Protein AF-A0A497P0R2-F1 (afdb_monomer_lite)

Sequence (355 aa):
MRCIVSYLKTLIRITNDQNCSTDMVPTSRKKNNRRSSGRRKKSDKTEKAKSKSKTQPKVGPLIDDIEEIIDISSEEDTPVPVPTTKKIIKKKAIPPRATSARSKSAAPQRKGNGKEKGEGKEKSEDVEKESKVRSPRRKVTIETHLEKYDNLLELLNDNIEHLRKNKEPGSRVFTTIRKAVRELHKEVPKIANSRRKSIGNNQNKVSGFVLQCQLTPELTDFLQIDRDTTLCRKDVTNAICVYAHLKENETRPHMLRWDYLNPGGKRNLQNPNERMAIVPDSKLAKLLRYNKYKKDVKAGIVTKNVADKKTRVTTTVTVTEPTLYYWVIQKLLSVHYVATLKSKVEPISAEEEQE

Structure (mmCIF, N/CA/C/O backbone):
data_AF-A0A497P0R2-F1
#
_entry.id   AF-A0A497P0R2-F1
#
loop_
_atom_site.group_PDB
_atom_site.id
_atom_site.type_symbol
_atom_site.label_atom_id
_atom_site.label_alt_id
_atom_site.label_comp_id
_atom_site.label_asym_id
_atom_site.label_entity_id
_atom_site.label_seq_id
_atom_site.pdbx_PDB_ins_code
_atom_site.Cartn_x
_atom_site.Cartn_y
_atom_site.Cartn_z
_atom_site.occupancy
_atom_site.B_iso_or_equiv
_atom_site.auth_seq_id
_atom_site.auth_comp_id
_atom_site.auth_asym_id
_atom_site.auth_atom_id
_atom_site.pdbx_PDB_model_num
ATOM 1 N N . MET A 1 1 ? 30.508 18.149 -59.098 1.00 47.97 1 MET A N 1
ATOM 2 C CA . MET A 1 1 ? 29.870 17.663 -57.846 1.00 47.97 1 MET A CA 1
ATOM 3 C C . MET A 1 1 ? 28.460 18.205 -57.558 1.00 47.97 1 MET A C 1
ATOM 5 O O . MET A 1 1 ? 27.736 17.536 -56.834 1.00 47.97 1 MET A O 1
ATOM 9 N N . ARG A 1 2 ? 28.004 19.346 -58.113 1.00 40.84 2 ARG A N 1
ATOM 10 C CA . ARG A 1 2 ? 26.636 19.862 -57.851 1.00 40.84 2 ARG A CA 1
ATOM 11 C C . ARG A 1 2 ? 25.498 19.098 -58.562 1.00 40.84 2 ARG A C 1
ATOM 13 O O . ARG A 1 2 ? 24.377 19.120 -58.071 1.00 40.84 2 ARG A O 1
ATOM 20 N N . CYS A 1 3 ? 25.781 18.343 -59.627 1.00 41.12 3 CYS A N 1
ATOM 21 C CA . CYS A 1 3 ? 24.756 17.563 -60.342 1.00 41.12 3 CYS A CA 1
ATOM 22 C C . CYS A 1 3 ? 24.372 16.234 -59.660 1.00 41.12 3 CYS A C 1
ATOM 24 O O . CYS A 1 3 ? 23.233 15.797 -59.782 1.00 41.12 3 CYS A O 1
ATOM 26 N N . ILE A 1 4 ? 25.263 15.629 -58.863 1.00 51.88 4 ILE A N 1
ATOM 27 C CA . ILE A 1 4 ? 24.990 14.342 -58.186 1.00 51.88 4 ILE A CA 1
ATOM 28 C C . ILE A 1 4 ? 24.056 14.533 -56.974 1.00 51.88 4 ILE A C 1
ATOM 30 O O . ILE A 1 4 ? 23.216 13.684 -56.686 1.00 51.88 4 ILE A O 1
ATOM 34 N N . VAL A 1 5 ? 24.123 15.691 -56.306 1.00 56.44 5 VAL A N 1
ATOM 35 C CA . VAL A 1 5 ? 23.250 16.017 -55.160 1.00 56.44 5 VAL A CA 1
ATOM 36 C C . VAL A 1 5 ? 21.806 16.307 -55.601 1.00 56.44 5 VAL A C 1
ATOM 38 O O . VAL A 1 5 ? 20.874 16.066 -54.834 1.00 56.44 5 VAL A O 1
ATOM 41 N N . SER A 1 6 ? 21.602 16.768 -56.841 1.00 52.34 6 SER A N 1
ATOM 42 C CA . SER A 1 6 ? 20.260 16.984 -57.401 1.00 52.34 6 SER A CA 1
ATOM 43 C C . SER A 1 6 ? 19.568 15.655 -57.725 1.00 52.34 6 SER A C 1
ATOM 45 O O . SER A 1 6 ? 18.426 15.440 -57.326 1.00 52.34 6 SER A O 1
ATOM 47 N N . TYR A 1 7 ? 20.294 14.702 -58.322 1.00 49.8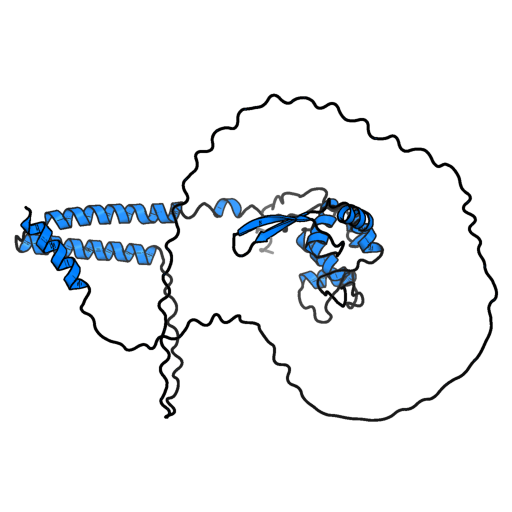8 7 TYR A N 1
ATOM 48 C CA . TYR A 1 7 ? 19.743 13.390 -58.685 1.00 49.88 7 TYR A CA 1
ATOM 49 C C . TYR A 1 7 ? 19.341 12.543 -57.460 1.00 49.88 7 TYR A C 1
ATOM 51 O O . TYR A 1 7 ? 18.298 11.890 -57.468 1.00 49.88 7 TYR A O 1
ATOM 59 N N . LEU A 1 8 ? 20.100 12.625 -56.359 1.00 51.06 8 LEU A N 1
ATOM 60 C CA . LEU A 1 8 ? 19.774 11.921 -55.109 1.00 51.06 8 LEU A CA 1
ATOM 61 C C . LEU A 1 8 ? 18.576 12.529 -54.355 1.00 51.06 8 LEU A C 1
ATOM 63 O O . LEU A 1 8 ? 17.845 11.799 -53.688 1.00 51.06 8 LEU A O 1
ATOM 67 N N . LYS A 1 9 ? 18.315 13.839 -54.485 1.00 50.25 9 LYS A N 1
ATOM 68 C CA . LYS A 1 9 ? 17.102 14.466 -53.920 1.00 50.25 9 LYS A CA 1
ATOM 69 C C . LYS A 1 9 ? 15.835 14.125 -54.709 1.00 50.25 9 LYS A C 1
ATOM 71 O O . LYS A 1 9 ? 14.762 14.077 -54.111 1.00 50.25 9 LYS A O 1
ATOM 76 N N . THR A 1 10 ? 15.952 13.858 -56.008 1.00 50.84 10 THR A N 1
ATOM 77 C CA . THR A 1 10 ? 14.815 13.461 -56.853 1.00 50.84 10 THR A CA 1
ATOM 78 C C . THR A 1 10 ? 14.471 11.978 -56.680 1.00 50.84 10 THR A C 1
ATOM 80 O O . THR A 1 10 ? 13.297 11.643 -56.557 1.00 50.84 10 THR A O 1
ATOM 83 N N . LEU A 1 11 ? 15.468 11.095 -56.533 1.00 47.50 11 LEU A N 1
ATOM 84 C CA . LEU A 1 11 ? 15.234 9.662 -56.288 1.00 47.50 11 LEU A CA 1
ATOM 85 C C . LEU A 1 11 ? 14.574 9.370 -54.928 1.00 47.50 11 LEU A C 1
ATOM 87 O O . LEU A 1 11 ? 13.752 8.464 -54.840 1.00 47.50 11 LEU A O 1
ATOM 91 N N . ILE A 1 12 ? 14.827 10.184 -53.896 1.00 50.97 12 ILE A N 1
ATOM 92 C CA . ILE A 1 12 ? 14.152 10.058 -52.586 1.00 50.97 12 ILE A CA 1
ATOM 93 C C . ILE A 1 12 ? 12.674 10.500 -52.643 1.00 50.97 12 ILE A C 1
ATOM 95 O O . ILE A 1 12 ? 11.881 10.107 -51.788 1.00 50.97 12 ILE A O 1
ATOM 99 N N . ARG A 1 13 ? 12.264 11.289 -53.648 1.00 44.47 13 ARG A N 1
ATOM 100 C CA . ARG A 1 13 ? 10.850 11.659 -53.840 1.00 44.47 13 ARG A CA 1
ATOM 101 C C . ARG A 1 13 ? 10.050 10.617 -54.621 1.00 44.47 13 ARG A C 1
ATOM 103 O O . ARG A 1 13 ? 8.862 10.491 -54.365 1.00 44.47 13 ARG A O 1
ATOM 110 N N . ILE A 1 14 ? 10.680 9.858 -55.516 1.00 44.53 14 ILE A N 1
ATOM 111 C CA . ILE A 1 14 ? 9.966 8.927 -56.409 1.00 44.53 14 ILE A CA 1
ATOM 112 C C . ILE A 1 14 ? 9.620 7.599 -55.709 1.00 44.53 14 ILE A C 1
ATOM 114 O O . ILE A 1 14 ? 8.614 6.980 -56.035 1.00 44.53 14 ILE A O 1
ATOM 118 N N . THR A 1 15 ? 10.355 7.190 -54.670 1.00 43.44 15 THR A N 1
ATOM 119 C CA . THR A 1 15 ? 10.052 5.947 -53.931 1.00 43.44 15 THR A CA 1
ATOM 120 C C . THR A 1 15 ? 8.930 6.074 -52.892 1.00 43.44 15 THR A C 1
ATOM 122 O O . THR A 1 15 ? 8.706 5.131 -52.139 1.00 43.44 15 THR A O 1
ATOM 125 N N . ASN A 1 16 ? 8.227 7.211 -52.822 1.00 45.94 16 ASN A N 1
ATOM 126 C CA . ASN A 1 16 ? 7.108 7.406 -51.890 1.00 45.94 16 ASN A CA 1
ATOM 127 C C . ASN A 1 16 ? 5.713 7.358 -52.540 1.00 45.94 16 ASN A C 1
ATOM 129 O O . ASN A 1 16 ? 4.739 7.415 -51.797 1.00 45.94 16 ASN A O 1
ATOM 133 N N . ASP A 1 17 ? 5.604 7.201 -53.867 1.00 43.03 17 ASP A N 1
ATOM 134 C CA . ASP A 1 17 ? 4.320 7.342 -54.584 1.00 43.03 17 ASP A CA 1
ATOM 135 C C . ASP A 1 17 ? 3.860 6.116 -55.394 1.00 43.03 17 ASP A C 1
ATOM 137 O O . ASP A 1 17 ? 2.911 6.213 -56.167 1.00 43.03 17 ASP A O 1
ATOM 141 N N . GLN A 1 18 ? 4.433 4.927 -55.183 1.00 43.22 18 GLN A N 1
ATOM 142 C CA . GLN A 1 18 ? 3.837 3.690 -55.708 1.00 43.22 18 GLN A CA 1
ATOM 143 C C . GLN A 1 18 ? 3.737 2.596 -54.645 1.00 43.22 18 GLN A C 1
ATOM 145 O O . GLN A 1 18 ? 4.621 1.761 -54.485 1.00 43.22 18 GLN A O 1
ATOM 150 N N . ASN A 1 19 ? 2.613 2.590 -53.925 1.00 40.91 19 ASN A N 1
ATOM 151 C CA . ASN A 1 19 ? 1.735 1.425 -53.981 1.00 40.91 19 ASN A CA 1
ATOM 152 C C . ASN A 1 19 ? 0.301 1.773 -53.573 1.00 40.91 19 ASN A C 1
ATOM 154 O O . ASN A 1 19 ? 0.026 2.338 -52.514 1.00 40.91 19 ASN A O 1
ATOM 158 N N . CYS A 1 20 ? -0.585 1.435 -54.501 1.00 36.53 20 CYS A N 1
ATOM 159 C CA . CYS A 1 20 ? -1.999 1.715 -54.547 1.00 36.53 20 CYS A CA 1
ATOM 160 C C . CYS A 1 20 ? -2.820 0.975 -53.483 1.00 36.53 20 CYS A C 1
ATOM 162 O O . CYS A 1 20 ? -2.516 -0.145 -53.087 1.00 36.53 20 CYS A O 1
ATOM 164 N N . SER A 1 21 ? -3.956 1.609 -53.191 1.00 43.69 21 SER A N 1
ATOM 165 C CA . SER A 1 21 ? -5.281 0.999 -53.078 1.00 43.69 21 SER A CA 1
ATOM 166 C C . SER A 1 21 ? -5.538 0.021 -51.932 1.00 43.69 21 SER A C 1
ATOM 168 O O . SER A 1 21 ? -5.200 -1.158 -51.965 1.00 43.69 21 SER A O 1
ATOM 170 N N . THR A 1 22 ? -6.268 0.515 -50.936 1.00 37.62 22 THR A N 1
ATOM 171 C CA . THR A 1 22 ? -7.488 -0.150 -50.455 1.00 37.62 22 THR A CA 1
ATOM 172 C C . THR A 1 22 ? -8.315 0.859 -49.664 1.00 37.62 22 THR A C 1
ATOM 174 O O . THR A 1 22 ? -7.842 1.461 -48.697 1.00 37.62 22 THR A O 1
ATOM 177 N N . ASP A 1 23 ? -9.555 1.055 -50.104 1.00 48.03 23 ASP A N 1
ATOM 178 C CA . ASP A 1 23 ? -10.568 1.879 -49.456 1.00 48.03 23 ASP A CA 1
ATOM 179 C C . ASP A 1 23 ? -10.761 1.499 -47.985 1.00 48.03 23 ASP A C 1
ATOM 181 O O . ASP A 1 23 ? -11.154 0.380 -47.651 1.00 48.03 23 ASP A O 1
ATOM 185 N N . MET A 1 24 ? -10.547 2.455 -47.081 1.00 36.81 24 MET A N 1
ATOM 186 C CA . MET A 1 24 ? -10.967 2.343 -45.686 1.00 36.81 24 MET A CA 1
ATOM 187 C C . MET A 1 24 ? -11.530 3.682 -45.204 1.00 36.81 24 MET A C 1
ATOM 189 O O . MET A 1 24 ? -10.824 4.661 -44.965 1.00 36.81 24 MET A O 1
ATOM 193 N N . VAL A 1 25 ? -12.848 3.669 -45.029 1.00 47.50 25 VAL A N 1
ATOM 194 C CA . VAL A 1 25 ? -13.699 4.694 -44.418 1.00 47.50 25 VAL A CA 1
ATOM 195 C C . VAL A 1 25 ? -13.120 5.203 -43.083 1.00 47.50 25 VAL A C 1
ATOM 197 O O . VAL A 1 25 ? -12.712 4.403 -42.234 1.00 47.50 25 VAL A O 1
ATOM 200 N N . PRO A 1 26 ? -13.144 6.521 -42.802 1.00 43.88 26 PRO A N 1
ATOM 201 C CA . PRO A 1 26 ? -12.637 7.060 -41.546 1.00 43.88 26 PRO A CA 1
ATOM 202 C C . PRO A 1 26 ? -13.635 6.825 -40.401 1.00 43.88 26 PRO A C 1
ATOM 204 O O . PRO A 1 26 ? -14.509 7.655 -40.136 1.00 43.88 26 PRO A O 1
ATOM 207 N N . THR A 1 27 ? -13.483 5.717 -39.668 1.00 42.38 27 THR A N 1
ATOM 208 C CA . THR A 1 27 ? -14.204 5.509 -38.404 1.00 42.38 27 THR A CA 1
ATOM 209 C C . THR A 1 27 ? -13.620 6.388 -37.298 1.00 42.38 27 THR A C 1
ATOM 211 O O . THR A 1 27 ? -12.451 6.286 -36.917 1.00 42.38 27 THR A O 1
ATOM 214 N N . SER A 1 28 ? -14.469 7.254 -36.766 1.00 40.78 28 SER A N 1
ATOM 215 C CA . SER A 1 28 ? -14.245 8.138 -35.631 1.00 40.78 28 SER A CA 1
ATOM 216 C C . SER A 1 28 ? -13.856 7.365 -34.359 1.00 40.78 28 SER A C 1
ATOM 218 O O . SER A 1 28 ? -14.529 6.433 -33.918 1.00 40.78 28 SER A O 1
ATOM 220 N N . ARG A 1 29 ? -12.752 7.778 -33.720 1.00 42.41 29 ARG A N 1
ATOM 221 C CA . ARG A 1 29 ? -12.292 7.267 -32.415 1.00 42.41 29 ARG A CA 1
ATOM 222 C C . ARG A 1 29 ? -13.276 7.663 -31.305 1.00 42.41 29 ARG A C 1
ATOM 224 O O . ARG A 1 29 ? -13.119 8.703 -30.669 1.00 42.41 29 ARG A O 1
ATOM 231 N N . LYS A 1 30 ? -14.252 6.800 -31.017 1.00 40.56 30 LYS A N 1
ATOM 232 C CA . LYS A 1 30 ? -15.072 6.865 -29.798 1.00 40.56 30 LYS A CA 1
ATOM 233 C C . LYS A 1 30 ? -14.323 6.159 -28.658 1.00 40.56 30 LYS A C 1
ATOM 235 O O . LYS A 1 30 ? -14.065 4.958 -28.712 1.00 40.56 30 LYS A O 1
ATOM 240 N N . LYS A 1 31 ? -13.912 6.916 -27.633 1.00 46.25 31 LYS A N 1
ATOM 241 C CA . LYS A 1 31 ? -13.365 6.376 -26.377 1.00 46.25 31 LYS A CA 1
ATOM 242 C C . LYS A 1 31 ? -14.500 5.688 -25.613 1.00 46.25 31 LYS A C 1
ATOM 244 O O . LYS A 1 31 ? -15.306 6.371 -24.991 1.00 46.25 31 LYS A O 1
ATOM 249 N N . ASN A 1 32 ? -14.547 4.358 -25.633 1.00 37.12 32 ASN A N 1
ATOM 250 C CA . ASN A 1 32 ? -15.472 3.601 -24.792 1.00 37.12 32 ASN A CA 1
ATOM 251 C C . ASN A 1 32 ? -14.829 3.262 -23.443 1.00 37.12 32 ASN A C 1
ATOM 253 O O . ASN A 1 32 ? -13.987 2.372 -23.329 1.00 37.12 32 ASN A O 1
ATOM 257 N N . ASN A 1 33 ? -15.290 3.981 -22.419 1.00 43.66 33 ASN A N 1
ATOM 258 C CA . ASN A 1 33 ? -15.289 3.550 -21.027 1.00 43.66 33 ASN A CA 1
ATOM 259 C C . ASN A 1 33 ? -16.065 2.229 -20.915 1.00 43.66 33 ASN A C 1
ATOM 261 O O . ASN A 1 33 ? -17.288 2.213 -21.050 1.00 43.66 33 ASN A O 1
ATOM 265 N N . ARG A 1 34 ? -15.378 1.121 -20.624 1.00 37.44 34 ARG A N 1
ATOM 266 C CA . ARG A 1 34 ? -16.033 -0.111 -20.169 1.00 37.44 34 ARG A CA 1
ATOM 267 C C . ARG A 1 34 ? -16.403 0.055 -18.690 1.00 37.44 34 ARG A C 1
ATOM 269 O O . ARG A 1 34 ? -15.622 -0.267 -17.803 1.00 37.44 34 ARG A O 1
ATOM 276 N N . ARG A 1 35 ? -17.602 0.594 -18.441 1.00 41.06 35 ARG A N 1
ATOM 277 C CA . ARG A 1 35 ? -18.382 0.320 -17.225 1.00 41.06 35 ARG A CA 1
ATOM 278 C C . ARG A 1 35 ? -19.052 -1.039 -17.428 1.00 41.06 35 ARG A C 1
ATOM 280 O O . ARG A 1 35 ? -19.870 -1.191 -18.330 1.00 41.06 35 ARG A O 1
ATOM 287 N N . SER A 1 36 ? -18.689 -2.017 -16.609 1.00 40.50 36 SER A N 1
ATOM 288 C CA . SER A 1 36 ? -19.402 -3.285 -16.471 1.00 40.50 36 SER A CA 1
ATOM 289 C C . SER A 1 36 ? -20.745 -3.024 -15.783 1.00 40.50 36 SER A C 1
ATOM 291 O O . SER A 1 36 ? -20.801 -2.885 -14.562 1.00 40.50 36 SER A O 1
ATOM 293 N N . SER A 1 37 ? -21.822 -2.915 -16.557 1.00 40.03 37 SER A N 1
ATOM 294 C CA . SER A 1 37 ? -23.185 -2.998 -16.035 1.00 40.03 37 SER A CA 1
ATOM 295 C C . SER A 1 37 ? -23.642 -4.454 -16.127 1.00 40.03 37 SER A C 1
ATOM 297 O O . SER A 1 37 ? -23.939 -4.975 -17.199 1.00 40.03 37 SER A O 1
ATOM 299 N N . GLY A 1 38 ? -23.645 -5.130 -14.977 1.00 44.62 38 GLY A N 1
ATOM 300 C CA . GLY A 1 38 ? -24.344 -6.396 -14.802 1.00 44.62 38 GLY A CA 1
ATOM 301 C C . GLY A 1 38 ? -25.843 -6.153 -14.948 1.00 44.62 38 GLY A C 1
ATOM 302 O O . GLY A 1 38 ? -26.465 -5.490 -14.120 1.00 44.62 38 GLY A O 1
ATOM 303 N N . ARG A 1 39 ? -26.398 -6.660 -16.044 1.00 44.62 39 ARG A N 1
ATOM 304 C CA . ARG A 1 39 ? -27.818 -6.646 -16.387 1.00 44.62 39 ARG A CA 1
ATOM 305 C C . ARG A 1 39 ? -28.543 -7.629 -15.459 1.00 44.62 39 ARG A C 1
ATOM 307 O O . ARG A 1 39 ? -28.490 -8.836 -15.674 1.00 44.62 39 ARG A O 1
ATOM 314 N N . ARG A 1 40 ? -29.188 -7.114 -14.405 1.00 43.34 40 ARG A N 1
ATOM 315 C CA . ARG A 1 40 ? -30.153 -7.871 -13.590 1.00 43.34 40 ARG A CA 1
ATOM 316 C C . ARG A 1 40 ? -31.338 -8.259 -14.479 1.00 43.34 40 ARG A C 1
ATOM 318 O O . ARG A 1 40 ? -32.017 -7.384 -15.013 1.00 43.34 40 ARG A O 1
ATOM 325 N N . LYS A 1 41 ? -31.568 -9.565 -14.633 1.00 53.69 41 LYS A N 1
ATOM 326 C CA . LYS A 1 41 ? -32.844 -10.115 -15.096 1.00 53.69 41 LYS A CA 1
ATOM 327 C C . LYS A 1 41 ? -33.898 -9.778 -14.036 1.00 53.69 41 LYS A C 1
ATOM 329 O O . LYS A 1 41 ? -33.745 -10.169 -12.883 1.00 53.69 41 LYS A O 1
ATOM 334 N N . LYS A 1 42 ? -34.920 -9.014 -14.426 1.00 43.78 42 LYS A N 1
ATOM 335 C CA . LYS A 1 42 ? -36.214 -8.993 -13.743 1.00 43.78 42 LYS A CA 1
ATOM 336 C C . LYS A 1 42 ? -36.926 -10.287 -14.128 1.00 43.78 42 LYS A C 1
ATOM 338 O O . LYS A 1 42 ? -37.078 -10.553 -15.317 1.00 43.78 42 LYS A O 1
ATOM 343 N N . SER A 1 43 ? -37.323 -11.067 -13.138 1.00 49.41 43 SER A N 1
ATOM 344 C CA . SER A 1 43 ? -38.389 -12.053 -13.268 1.00 49.41 43 SER A CA 1
ATOM 345 C C . SER A 1 43 ? -39.488 -11.622 -12.310 1.00 49.41 43 SER A C 1
ATOM 347 O O . SER A 1 43 ? -39.256 -11.485 -11.108 1.00 49.41 43 SER A O 1
ATOM 349 N N . ASP A 1 44 ? -40.633 -11.321 -12.905 1.00 41.50 44 ASP A N 1
ATOM 350 C CA . ASP A 1 44 ? -41.894 -11.009 -12.256 1.00 41.50 44 ASP A CA 1
ATOM 351 C C . ASP A 1 44 ? -42.490 -12.223 -11.531 1.00 41.50 44 ASP A C 1
ATOM 353 O O . ASP A 1 44 ? -42.163 -13.370 -11.832 1.00 41.50 44 ASP A O 1
ATOM 357 N N . LYS A 1 45 ? -43.470 -11.905 -10.673 1.00 40.69 45 LYS A N 1
ATOM 358 C CA . LYS A 1 45 ? -44.553 -12.757 -10.157 1.00 40.69 45 LYS A CA 1
ATOM 359 C C . LYS A 1 45 ? -44.174 -13.853 -9.157 1.00 40.69 45 LYS A C 1
ATOM 361 O O . LYS A 1 45 ? -43.755 -14.940 -9.527 1.00 40.69 45 LYS A O 1
ATOM 366 N N . THR A 1 46 ? -44.615 -13.681 -7.911 1.00 43.47 46 THR A N 1
ATOM 367 C CA . THR A 1 46 ? -45.960 -14.160 -7.531 1.00 43.47 46 THR A CA 1
ATOM 368 C C . THR A 1 46 ? -46.413 -13.573 -6.195 1.00 43.47 46 THR A C 1
ATOM 370 O O . THR A 1 46 ? -45.697 -13.594 -5.199 1.00 43.47 46 THR A O 1
ATOM 373 N N . GLU A 1 47 ? -47.632 -13.039 -6.212 1.00 40.06 47 GLU A N 1
ATOM 374 C CA . GLU A 1 47 ? -48.459 -12.741 -5.050 1.00 40.06 47 GLU A CA 1
ATOM 375 C C . GLU A 1 47 ? -48.703 -14.007 -4.217 1.00 40.06 47 GLU A C 1
ATOM 377 O O . GLU A 1 47 ? -49.053 -15.055 -4.761 1.00 40.06 47 GLU A O 1
ATOM 382 N N . LYS A 1 48 ? -48.653 -13.888 -2.888 1.00 44.50 48 LYS A N 1
ATOM 383 C CA . LYS A 1 48 ? -49.605 -14.604 -2.036 1.00 44.50 48 LYS A CA 1
ATOM 384 C C . LYS A 1 48 ? -49.825 -13.874 -0.721 1.00 44.50 48 LYS A C 1
ATOM 386 O O . LYS A 1 48 ? -48.950 -13.214 -0.174 1.00 44.50 48 LYS A O 1
ATOM 391 N N . ALA A 1 49 ? -51.078 -13.945 -0.316 1.00 40.81 49 ALA A N 1
ATOM 392 C CA . ALA A 1 49 ? -51.773 -13.026 0.548 1.00 40.81 49 ALA A CA 1
ATOM 393 C C . ALA A 1 49 ? -51.743 -13.434 2.028 1.00 40.81 49 ALA A C 1
ATOM 395 O O . ALA A 1 49 ? -51.528 -14.594 2.355 1.00 40.81 49 ALA A O 1
ATOM 396 N N . LYS A 1 50 ? -52.159 -12.465 2.856 1.00 38.75 50 LYS A N 1
ATOM 397 C CA . LYS A 1 50 ? -52.873 -12.608 4.138 1.00 38.75 50 LYS A CA 1
ATOM 398 C C . LYS A 1 50 ? -52.150 -13.343 5.275 1.00 38.75 50 LYS A C 1
ATOM 400 O O . LYS A 1 50 ? -52.178 -14.560 5.347 1.00 38.75 50 LYS A O 1
ATOM 405 N N . SER A 1 51 ? -51.849 -12.580 6.324 1.00 42.84 51 SER A N 1
ATOM 406 C CA . SER A 1 51 ? -52.463 -12.838 7.634 1.00 42.84 51 SER A CA 1
ATOM 407 C C . SER A 1 51 ? -52.403 -11.587 8.508 1.00 42.84 51 SER A C 1
ATOM 409 O O . SER A 1 51 ? -51.339 -11.115 8.893 1.00 42.84 51 SER A O 1
ATOM 411 N N . LYS A 1 52 ? -53.592 -11.045 8.785 1.00 43.19 52 LYS A N 1
ATOM 412 C CA . LYS A 1 52 ? -53.865 -10.088 9.855 1.00 43.19 52 LYS A CA 1
ATOM 413 C C . LYS A 1 52 ? -53.700 -10.815 11.193 1.00 43.19 52 LYS A C 1
ATOM 415 O O . LYS A 1 52 ? -54.334 -11.849 11.375 1.00 43.19 52 LYS A O 1
ATOM 420 N N . SER A 1 53 ? -52.991 -10.229 12.148 1.00 43.59 53 SER A N 1
ATOM 421 C CA . SER A 1 53 ? -53.238 -10.495 13.568 1.00 43.59 53 SER A CA 1
ATOM 422 C C . SER A 1 53 ? -53.054 -9.210 14.362 1.00 43.59 53 SER A C 1
ATOM 424 O O . SER A 1 53 ? -51.971 -8.641 14.467 1.00 43.59 53 SER A O 1
ATOM 426 N N . LYS A 1 54 ? -54.204 -8.746 14.831 1.00 47.78 54 LYS A N 1
ATOM 427 C CA . LYS A 1 54 ? -54.483 -7.597 15.674 1.00 47.78 54 LYS A CA 1
ATOM 428 C C . LYS A 1 54 ? -54.326 -8.058 17.121 1.00 47.78 54 LYS A C 1
ATOM 430 O O . LYS A 1 54 ? -55.140 -8.866 17.548 1.00 47.78 54 LYS A O 1
ATOM 435 N N . THR A 1 55 ? -53.356 -7.513 17.853 1.00 39.19 55 THR A N 1
ATOM 436 C CA . THR A 1 55 ? -53.310 -7.633 19.319 1.00 39.19 55 THR A CA 1
ATOM 437 C C . THR A 1 55 ? -52.679 -6.376 19.924 1.00 39.19 55 THR A C 1
ATOM 439 O O . THR A 1 55 ? -51.464 -6.226 19.966 1.00 39.19 55 THR A O 1
ATOM 442 N N . GLN A 1 56 ? -53.529 -5.446 20.359 1.00 44.50 56 GLN A N 1
ATOM 443 C CA . GLN A 1 56 ? -53.316 -4.675 21.594 1.00 44.50 56 GLN A CA 1
ATOM 444 C C . GLN A 1 56 ? -53.793 -5.573 22.755 1.00 44.50 56 GLN A C 1
ATOM 446 O O . GLN A 1 56 ? -54.673 -6.398 22.479 1.00 44.50 56 GLN A O 1
ATOM 451 N N . PRO A 1 57 ? -53.288 -5.477 24.008 1.00 54.69 57 PRO A N 1
ATOM 452 C CA . PRO A 1 57 ? -53.287 -4.228 24.793 1.00 54.69 57 PRO A CA 1
ATOM 453 C C . PRO A 1 57 ? -52.157 -4.078 25.843 1.00 54.69 57 PRO A C 1
ATOM 455 O O . PRO A 1 57 ? -51.503 -5.045 26.210 1.00 54.69 57 PRO A O 1
ATOM 458 N N . LYS A 1 58 ? -51.986 -2.864 26.381 1.00 47.41 58 LYS A N 1
ATOM 459 C CA . LYS A 1 58 ? -52.068 -2.533 27.824 1.00 47.41 58 LYS A CA 1
ATOM 460 C C . LYS A 1 58 ? -51.284 -1.269 28.171 1.00 47.41 58 LYS A C 1
ATOM 462 O O . LYS A 1 58 ? -50.124 -1.091 27.826 1.00 47.41 58 LYS A O 1
ATOM 467 N N . VAL A 1 59 ? -52.022 -0.425 28.872 1.00 47.00 59 VAL A N 1
ATOM 468 C CA . VAL A 1 59 ? -51.690 0.857 29.474 1.00 47.00 59 VAL A CA 1
ATOM 469 C C . VAL A 1 59 ? -51.029 0.632 30.841 1.00 47.00 59 VAL A C 1
ATOM 471 O O . VAL A 1 59 ? -51.518 -0.196 31.609 1.00 47.00 59 VAL A O 1
ATOM 474 N N . GLY A 1 60 ? -50.007 1.444 31.136 1.00 40.91 60 GLY A N 1
ATOM 475 C CA . GLY A 1 60 ? -49.624 1.923 32.476 1.00 40.91 60 GLY A CA 1
ATOM 476 C C . GLY A 1 60 ? -48.451 1.210 33.177 1.00 40.91 60 GLY A C 1
ATOM 477 O O . GLY A 1 60 ? -48.220 0.037 32.887 1.00 40.91 60 GLY A O 1
ATOM 478 N N . PRO A 1 61 ? -47.749 1.865 34.134 1.00 56.22 61 PRO A N 1
ATOM 479 C CA . PRO A 1 61 ? -47.926 3.231 34.650 1.00 56.22 61 PRO A CA 1
ATOM 480 C C . PRO A 1 61 ? -46.689 4.151 34.507 1.00 56.22 61 PRO A C 1
ATOM 482 O O . PRO A 1 61 ? -45.584 3.711 34.193 1.00 56.22 61 PRO A O 1
ATOM 485 N N . LEU A 1 62 ? -46.950 5.441 34.754 1.00 51.03 62 LEU A N 1
ATOM 486 C CA . LEU A 1 62 ? -46.022 6.486 35.201 1.00 51.03 62 LEU A CA 1
ATOM 487 C C . LEU A 1 62 ? -44.905 5.931 36.100 1.00 51.03 62 LEU A C 1
ATOM 489 O O . LEU A 1 62 ? -45.194 5.213 37.057 1.00 51.03 62 LEU A O 1
ATOM 493 N N . ILE A 1 63 ? -43.665 6.336 35.829 1.00 50.28 63 ILE A N 1
ATOM 494 C CA . ILE A 1 63 ? -42.619 6.425 36.848 1.00 50.28 63 ILE A CA 1
ATOM 495 C C . ILE A 1 63 ? -42.183 7.882 36.868 1.00 50.28 63 ILE A C 1
ATOM 497 O O . ILE A 1 63 ? -41.736 8.421 35.854 1.00 50.28 63 ILE A O 1
ATOM 501 N N . ASP A 1 64 ? -42.417 8.466 38.031 1.00 44.88 64 ASP A N 1
ATOM 502 C CA . ASP A 1 64 ? -42.082 9.813 38.443 1.00 44.88 64 ASP A CA 1
ATOM 503 C C . ASP A 1 64 ? -40.559 10.023 38.496 1.00 44.88 64 ASP A C 1
ATOM 505 O O . ASP A 1 64 ? -39.789 9.112 38.808 1.00 44.88 64 ASP A O 1
ATOM 509 N N . ASP A 1 65 ? -40.158 11.247 38.164 1.00 53.00 65 ASP A N 1
ATOM 510 C CA . ASP A 1 65 ? -39.163 12.053 38.870 1.00 53.00 65 ASP A CA 1
ATOM 511 C C . ASP A 1 65 ? -37.883 11.360 39.363 1.00 53.00 65 ASP A C 1
ATOM 513 O O . ASP A 1 65 ? -37.775 10.916 40.505 1.00 53.00 65 ASP A O 1
ATOM 517 N N . ILE A 1 66 ? -36.837 11.420 38.532 1.00 49.81 66 ILE A N 1
ATOM 518 C CA . ILE A 1 66 ? -35.457 11.528 39.024 1.00 49.81 66 ILE A CA 1
ATOM 519 C C . ILE A 1 66 ? -34.788 12.681 38.271 1.00 49.81 66 ILE A C 1
ATOM 521 O O . ILE A 1 66 ? -34.125 12.505 37.247 1.00 49.81 66 ILE A O 1
ATOM 525 N N . GLU A 1 67 ? -35.011 13.889 38.785 1.00 48.75 67 GLU A N 1
ATOM 526 C CA . GLU A 1 67 ? -34.117 15.025 38.590 1.00 48.75 67 GLU A CA 1
ATOM 527 C C . GLU A 1 67 ? -32.833 14.757 39.390 1.00 48.75 67 GLU A C 1
ATOM 529 O O . GLU A 1 67 ? -32.747 15.050 40.580 1.00 48.75 67 GLU A O 1
ATOM 534 N N . GLU A 1 68 ? -31.819 14.172 38.749 1.00 55.66 68 GLU A N 1
ATOM 535 C CA . GLU A 1 68 ? -30.462 14.201 39.294 1.00 55.66 68 GLU A CA 1
ATOM 536 C C . GLU A 1 68 ? -29.795 15.506 38.846 1.00 55.66 68 GLU A C 1
ATOM 538 O O . GLU A 1 68 ? -29.232 15.637 37.756 1.00 55.66 68 GLU A O 1
ATOM 543 N N . ILE A 1 69 ? -29.941 16.505 39.714 1.00 45.00 69 ILE A N 1
ATOM 544 C CA . ILE A 1 69 ? -29.220 17.772 39.707 1.00 45.00 69 ILE A CA 1
ATOM 545 C C . ILE A 1 69 ? -27.732 17.451 39.895 1.00 45.00 69 ILE A C 1
ATOM 547 O O . ILE A 1 69 ? -27.263 17.231 41.009 1.00 45.00 69 ILE A O 1
ATOM 551 N N . ILE A 1 70 ? -26.973 17.423 38.799 1.00 45.97 70 ILE A N 1
ATOM 552 C CA . ILE A 1 70 ? -25.515 17.543 38.861 1.00 45.97 70 ILE A CA 1
ATOM 553 C C . ILE A 1 70 ? -25.197 19.035 38.910 1.00 45.97 70 ILE A C 1
ATOM 555 O O . ILE A 1 70 ? -25.059 19.713 37.890 1.00 45.97 70 ILE A O 1
ATOM 559 N N . ASP A 1 71 ? -25.116 19.521 40.142 1.00 45.78 71 ASP A N 1
ATOM 560 C CA . ASP A 1 71 ? -24.527 20.795 40.519 1.00 45.78 71 ASP A CA 1
ATOM 561 C C . ASP A 1 71 ? -22.998 20.680 40.376 1.00 45.78 71 ASP A C 1
ATOM 563 O O . ASP A 1 71 ? -22.293 20.219 41.274 1.00 45.78 71 ASP A O 1
ATOM 567 N N . ILE A 1 72 ? -22.470 21.017 39.194 1.00 50.88 72 ILE A N 1
ATOM 568 C CA . ILE A 1 72 ? -21.042 21.322 39.036 1.00 50.88 72 ILE A CA 1
ATOM 569 C C . ILE A 1 72 ? -20.915 22.830 39.157 1.00 50.88 72 ILE A C 1
ATOM 571 O O . ILE A 1 72 ? -20.952 23.582 38.179 1.00 50.88 72 ILE A O 1
ATOM 575 N N . SER A 1 73 ? -20.796 23.225 40.419 1.00 51.06 73 SER A N 1
ATOM 576 C CA . SER A 1 73 ? -20.314 24.521 40.844 1.00 51.06 73 SER A CA 1
ATOM 577 C C . SER A 1 73 ? -18.970 24.834 40.181 1.00 51.06 73 SER A C 1
ATOM 579 O O . SER A 1 73 ? -18.055 24.010 40.100 1.00 51.06 73 SER A O 1
ATOM 581 N N . SER A 1 74 ? -18.937 26.060 39.680 1.00 53.31 74 SER A N 1
ATOM 582 C CA . SER A 1 74 ? -17.801 26.929 39.407 1.00 53.31 74 SER A CA 1
ATOM 583 C C . SER A 1 74 ? -16.547 26.669 40.238 1.00 53.31 74 SER A C 1
ATOM 585 O O . SER A 1 74 ? -16.656 26.571 41.453 1.00 53.31 74 SER A O 1
ATOM 587 N N . GLU A 1 75 ? -15.372 26.751 39.602 1.00 48.12 75 GLU A N 1
ATOM 588 C CA . GLU A 1 75 ? -14.286 27.627 40.069 1.00 48.12 75 GLU A CA 1
ATOM 589 C C . GLU A 1 75 ? -13.114 27.707 39.065 1.00 48.12 75 GLU A C 1
ATOM 591 O O . GLU A 1 75 ? -12.691 26.719 38.469 1.00 48.12 75 GLU A O 1
ATOM 596 N N . GLU A 1 76 ? -12.621 28.938 38.915 1.00 48.16 76 GLU A N 1
ATOM 597 C CA . GLU A 1 76 ? -11.319 29.365 38.379 1.00 48.16 76 GLU A CA 1
ATOM 598 C C . GLU A 1 76 ? -11.085 29.417 36.858 1.00 48.16 76 GLU A C 1
ATOM 600 O O . GLU A 1 76 ? -10.365 28.641 36.226 1.00 48.16 76 GLU A O 1
ATOM 605 N N . ASP A 1 77 ? -11.604 30.518 36.315 1.00 46.75 77 ASP A N 1
ATOM 606 C CA . ASP A 1 77 ? -11.071 31.256 35.176 1.00 46.75 77 ASP A CA 1
ATOM 607 C C . ASP A 1 77 ? -9.629 31.727 35.485 1.00 46.75 77 ASP A C 1
ATOM 609 O O . ASP A 1 77 ? -9.397 32.768 36.103 1.00 46.75 77 ASP A O 1
ATOM 613 N N . THR A 1 78 ? -8.632 30.926 35.097 1.00 58.81 78 THR A N 1
ATOM 614 C CA . THR A 1 78 ? -7.222 31.343 35.098 1.00 58.81 78 THR A CA 1
ATOM 615 C C . THR A 1 78 ? -6.834 31.847 33.704 1.00 58.81 78 THR A C 1
ATOM 617 O O . THR A 1 78 ? -6.980 31.122 32.713 1.00 58.81 78 THR A O 1
ATOM 620 N N . PRO A 1 79 ? -6.305 33.080 33.576 1.00 58.50 79 PRO A N 1
ATOM 621 C CA . PRO A 1 79 ? -5.900 33.619 32.288 1.0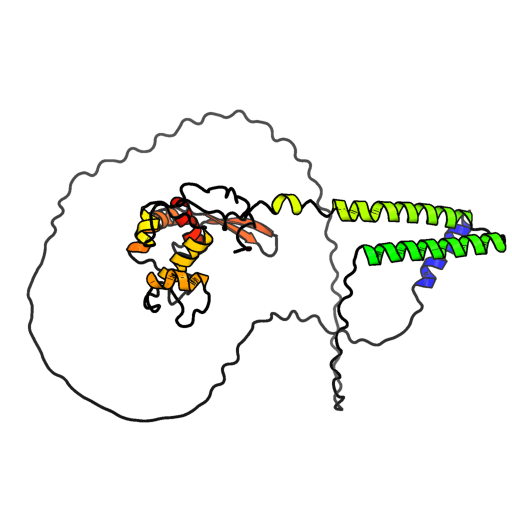0 58.50 79 PRO A CA 1
ATOM 622 C C . PRO A 1 79 ? -4.701 32.837 31.745 1.00 58.50 79 PRO A C 1
ATOM 624 O O . PRO A 1 79 ? -3.597 32.865 32.293 1.00 58.50 79 PRO A O 1
ATOM 627 N N . VAL A 1 80 ? -4.922 32.147 30.626 1.00 53.47 80 VAL A N 1
ATOM 628 C CA . VAL A 1 80 ? -3.870 31.481 29.854 1.00 53.47 80 VAL A CA 1
ATOM 629 C C . VAL A 1 80 ? -2.827 32.528 29.432 1.00 53.47 80 VAL A C 1
ATOM 631 O O . VAL A 1 80 ? -3.181 33.507 28.767 1.00 53.47 80 VAL A O 1
ATOM 634 N N . PRO A 1 81 ? -1.536 32.343 29.763 1.00 52.56 81 PRO A N 1
ATOM 635 C CA . PRO A 1 81 ? -0.493 33.268 29.358 1.00 52.56 81 PRO A CA 1
ATOM 636 C C . PRO A 1 81 ? -0.333 33.249 27.837 1.00 52.56 81 PRO A C 1
ATOM 638 O O . PRO A 1 81 ? -0.069 32.218 27.212 1.00 52.56 81 PRO A O 1
ATOM 641 N N . VAL A 1 82 ? -0.478 34.436 27.251 1.00 56.03 82 VAL A N 1
ATOM 642 C CA . VAL A 1 82 ? -0.155 34.746 25.859 1.00 56.03 82 VAL A CA 1
ATOM 643 C C . VAL A 1 82 ? 1.255 34.224 25.542 1.00 56.03 82 VAL A C 1
ATOM 645 O O . VAL A 1 82 ? 2.198 34.541 26.274 1.00 56.03 82 VAL A O 1
ATOM 648 N N . PRO A 1 83 ? 1.451 33.442 24.463 1.00 55.09 83 PRO A N 1
ATOM 649 C CA . PRO A 1 83 ? 2.775 32.987 24.077 1.00 55.09 83 PRO A CA 1
ATOM 650 C C . PRO A 1 83 ? 3.628 34.189 23.671 1.00 55.09 83 PRO A C 1
ATOM 652 O O . PRO A 1 83 ? 3.438 34.805 22.621 1.00 55.09 83 PRO A O 1
ATOM 655 N N . THR A 1 84 ? 4.596 34.497 24.526 1.00 43.66 84 THR A N 1
ATOM 656 C CA . THR A 1 84 ? 5.680 35.438 24.277 1.00 43.66 84 THR A CA 1
ATOM 657 C C . THR A 1 84 ? 6.356 35.113 22.948 1.00 43.66 84 THR A C 1
ATOM 659 O O . THR A 1 84 ? 6.818 34.001 22.675 1.00 43.66 84 THR A O 1
ATOM 662 N N . THR A 1 85 ? 6.391 36.130 22.094 1.00 44.06 85 THR A N 1
ATOM 663 C CA . THR A 1 85 ? 7.041 36.156 20.789 1.00 44.06 85 THR A CA 1
ATOM 664 C C . THR A 1 85 ? 8.480 35.654 20.889 1.00 44.06 85 THR A C 1
ATOM 666 O O . THR A 1 85 ? 9.360 36.329 21.429 1.00 44.06 85 THR A O 1
ATOM 669 N N . LYS A 1 86 ? 8.739 34.463 20.339 1.00 48.44 86 LYS A N 1
ATOM 670 C CA . LYS A 1 86 ? 10.097 33.943 20.173 1.00 48.44 86 LYS A CA 1
ATOM 671 C C . LYS A 1 86 ? 10.894 34.873 19.260 1.00 48.44 86 LYS A C 1
ATOM 673 O O . LYS A 1 86 ? 10.566 35.078 18.094 1.00 48.44 86 LYS A O 1
ATOM 678 N N . LYS A 1 87 ? 11.971 35.393 19.844 1.00 49.88 87 LYS A N 1
ATOM 679 C CA . LYS A 1 87 ? 13.081 36.143 19.255 1.00 49.88 87 LYS A CA 1
ATOM 680 C C . LYS A 1 87 ? 13.441 35.601 17.863 1.00 49.88 87 LYS A C 1
ATOM 682 O O . LYS A 1 87 ? 13.947 34.488 17.720 1.00 49.88 87 LYS A O 1
ATOM 687 N N . ILE A 1 88 ? 13.176 36.412 16.840 1.00 41.94 88 ILE A N 1
ATOM 688 C CA . ILE A 1 88 ? 13.591 36.183 15.455 1.00 41.94 88 ILE A CA 1
ATOM 689 C C . ILE A 1 88 ? 15.121 36.238 15.416 1.00 41.94 88 ILE A C 1
ATOM 691 O O . ILE A 1 88 ? 15.728 37.308 15.427 1.00 41.94 88 ILE A O 1
ATOM 695 N N . ILE A 1 89 ? 15.762 35.071 15.372 1.00 46.59 89 ILE A N 1
ATOM 696 C CA . ILE A 1 89 ? 17.167 34.958 14.986 1.00 46.59 89 ILE A CA 1
ATOM 697 C C . ILE A 1 89 ? 17.219 35.236 13.483 1.00 46.59 89 ILE A C 1
ATOM 699 O O . ILE A 1 89 ? 16.786 34.413 12.673 1.00 46.59 89 ILE A O 1
ATOM 703 N N . LYS A 1 90 ? 17.729 36.418 13.114 1.00 47.75 90 LYS A N 1
ATOM 704 C CA . LYS A 1 90 ? 18.066 36.787 11.734 1.00 47.75 90 LYS A CA 1
ATOM 705 C C . LYS A 1 90 ? 19.069 35.767 11.183 1.00 47.75 90 LYS A C 1
ATOM 707 O O . LYS A 1 90 ? 20.271 35.875 11.415 1.00 47.75 90 LYS A O 1
ATOM 712 N N . LYS A 1 91 ? 18.579 34.761 10.454 1.00 48.00 91 LYS A N 1
ATOM 713 C CA . LYS A 1 91 ? 19.427 33.904 9.623 1.00 48.00 91 LYS A CA 1
ATOM 714 C C . LYS A 1 91 ? 19.958 34.744 8.463 1.00 48.00 91 LYS A C 1
ATOM 716 O O . LYS A 1 91 ? 19.192 35.312 7.690 1.00 48.00 91 LYS A O 1
ATOM 721 N N . LYS A 1 92 ? 21.285 34.824 8.396 1.00 56.59 92 LYS A N 1
ATOM 722 C CA . LYS A 1 92 ? 22.086 35.453 7.344 1.00 56.59 92 LYS A CA 1
ATOM 723 C C . LYS A 1 92 ? 21.608 34.948 5.975 1.00 56.59 92 LYS A C 1
ATOM 725 O O . LYS A 1 92 ? 21.558 33.739 5.750 1.00 56.59 92 LYS A O 1
ATOM 730 N N . ALA A 1 93 ? 21.214 35.873 5.104 1.00 48.25 93 ALA A N 1
ATOM 731 C CA . ALA A 1 93 ? 20.737 35.580 3.761 1.00 48.25 93 ALA A CA 1
ATOM 732 C C . ALA A 1 93 ? 21.848 34.900 2.947 1.00 48.25 93 ALA A C 1
ATOM 734 O O . ALA A 1 93 ? 22.901 35.485 2.703 1.00 48.25 93 ALA A O 1
ATOM 735 N N . ILE A 1 94 ? 21.608 33.653 2.546 1.00 60.38 94 ILE A N 1
ATOM 736 C CA . ILE A 1 94 ? 22.393 32.980 1.512 1.00 60.38 94 ILE A CA 1
ATOM 737 C C . ILE A 1 94 ? 21.815 33.459 0.173 1.00 60.38 94 ILE A C 1
ATOM 739 O O . ILE A 1 94 ? 20.600 33.338 -0.017 1.00 60.38 94 ILE A O 1
ATOM 743 N N . PRO A 1 95 ? 22.623 34.025 -0.740 1.00 64.06 95 PRO A N 1
ATOM 744 C CA . PRO A 1 95 ? 22.125 34.498 -2.024 1.00 64.06 95 PRO A CA 1
ATOM 745 C C . PRO A 1 95 ? 21.515 33.334 -2.824 1.00 64.06 95 PRO A C 1
ATOM 747 O O . PRO A 1 95 ? 22.057 32.222 -2.809 1.00 64.06 95 PRO A O 1
ATOM 750 N N . PRO A 1 96 ? 20.390 33.554 -3.526 1.00 53.28 96 PRO A N 1
ATOM 751 C CA . PRO A 1 96 ? 19.771 32.521 -4.339 1.00 53.28 96 PRO A CA 1
ATOM 752 C C . PRO A 1 96 ? 20.730 32.105 -5.456 1.00 53.28 96 PRO A C 1
ATOM 754 O O . PRO A 1 96 ? 21.104 32.894 -6.322 1.00 53.28 96 PRO A O 1
ATOM 757 N N . ARG A 1 97 ? 21.127 30.830 -5.436 1.00 49.84 97 ARG A N 1
ATOM 758 C CA . ARG A 1 97 ? 21.882 30.196 -6.516 1.00 49.84 97 ARG A CA 1
ATOM 759 C C . ARG A 1 97 ? 21.017 30.224 -7.774 1.00 49.84 97 ARG A C 1
ATOM 761 O O . ARG A 1 97 ? 19.973 29.573 -7.816 1.00 49.84 97 ARG A O 1
ATOM 768 N N . ALA A 1 98 ? 21.455 30.988 -8.773 1.00 46.75 98 ALA A N 1
ATOM 769 C CA . ALA A 1 98 ? 20.813 31.098 -10.074 1.00 46.75 98 ALA A CA 1
ATOM 770 C C . ALA A 1 98 ? 20.583 29.698 -10.664 1.00 46.75 98 ALA A C 1
ATOM 772 O O . ALA A 1 98 ? 21.519 29.000 -11.058 1.00 46.75 98 ALA A O 1
ATOM 773 N N . THR A 1 99 ? 19.323 29.268 -10.689 1.00 47.56 99 THR A N 1
ATOM 774 C CA . THR A 1 99 ? 18.910 28.107 -11.469 1.00 47.56 99 THR A CA 1
ATOM 775 C C . THR A 1 99 ? 18.696 28.607 -12.886 1.00 47.56 99 THR A C 1
ATOM 777 O O . THR A 1 99 ? 17.811 29.415 -13.155 1.00 47.56 99 THR A O 1
ATOM 780 N N . SER A 1 100 ? 19.580 28.190 -13.789 1.00 51.41 100 SER A N 1
ATOM 781 C CA . SER A 1 100 ? 19.470 28.517 -15.202 1.00 51.41 100 SER A CA 1
ATOM 782 C C . SER A 1 100 ? 18.131 28.003 -15.730 1.00 51.41 100 SER A C 1
ATOM 784 O O . SER A 1 100 ? 17.793 26.819 -15.638 1.00 51.41 100 SER A O 1
ATOM 786 N N . ALA A 1 101 ? 17.336 28.935 -16.247 1.00 45.31 101 ALA A N 1
ATOM 787 C CA . ALA A 1 101 ? 16.063 28.666 -16.880 1.00 45.31 101 ALA A CA 1
ATOM 788 C C . ALA A 1 101 ? 16.295 27.775 -18.107 1.00 45.31 101 ALA A C 1
ATOM 790 O O . ALA A 1 101 ? 16.680 28.236 -19.179 1.00 45.31 101 ALA A O 1
ATOM 791 N N . ARG A 1 102 ? 16.064 26.469 -17.952 1.00 50.12 102 ARG A N 1
ATOM 792 C CA . ARG A 1 102 ? 15.984 25.546 -19.082 1.00 50.12 102 ARG A CA 1
ATOM 793 C C . ARG A 1 102 ? 14.667 25.821 -19.803 1.00 50.12 102 ARG A C 1
ATOM 795 O O . ARG A 1 102 ? 13.596 25.423 -19.345 1.00 50.12 102 ARG A O 1
ATOM 802 N N . SER A 1 103 ? 14.776 26.549 -20.907 1.00 48.66 103 SER A N 1
ATOM 803 C CA . SER A 1 103 ? 13.713 26.869 -21.851 1.00 48.66 103 SER A CA 1
ATOM 804 C C . SER A 1 103 ? 12.901 25.618 -22.204 1.00 48.66 103 SER A C 1
ATOM 806 O O . SER A 1 103 ? 13.403 24.641 -22.762 1.00 48.66 103 SER A O 1
ATOM 808 N N . LYS A 1 104 ? 11.617 25.637 -21.834 1.00 49.12 104 LYS A N 1
ATOM 809 C CA . LYS A 1 104 ? 10.627 24.662 -22.293 1.00 49.12 104 LYS A CA 1
ATOM 810 C C . LYS A 1 104 ? 10.359 24.957 -23.765 1.00 49.12 104 LYS A C 1
ATOM 812 O O . LYS A 1 104 ? 9.700 25.941 -24.088 1.00 49.12 104 LYS A O 1
ATOM 817 N N . SER A 1 105 ? 10.894 24.119 -24.644 1.00 52.38 105 SER A N 1
ATOM 818 C CA . SER A 1 105 ? 10.538 24.110 -26.056 1.00 52.38 105 SER A CA 1
ATOM 819 C C . SER A 1 105 ? 9.042 23.823 -26.211 1.00 52.38 105 SER A C 1
ATOM 821 O O . SER A 1 105 ? 8.478 22.924 -25.582 1.00 52.38 105 SER A O 1
ATOM 823 N N . ALA A 1 106 ? 8.401 24.663 -27.019 1.00 48.25 106 ALA A N 1
ATOM 824 C CA . ALA A 1 106 ? 6.977 24.666 -27.292 1.00 48.25 106 ALA A CA 1
ATOM 825 C C . ALA A 1 106 ? 6.505 23.324 -27.873 1.00 48.25 106 ALA A C 1
ATOM 827 O O . ALA A 1 106 ? 7.105 22.774 -28.797 1.00 48.25 106 ALA A O 1
ATOM 828 N N . ALA A 1 107 ? 5.397 22.808 -27.339 1.00 50.69 107 ALA A N 1
ATOM 829 C CA . ALA A 1 107 ? 4.691 21.682 -27.931 1.00 50.69 107 ALA A CA 1
ATOM 830 C C . ALA A 1 107 ? 4.020 22.127 -29.248 1.00 50.69 107 ALA A C 1
ATOM 832 O O . ALA A 1 107 ? 3.406 23.196 -29.277 1.00 50.69 107 ALA A O 1
ATOM 833 N N . PRO A 1 108 ? 4.091 21.331 -30.330 1.00 57.00 108 PRO A N 1
ATOM 834 C CA . PRO A 1 108 ? 3.506 21.708 -31.607 1.00 57.00 108 PRO A CA 1
ATOM 835 C C . PRO A 1 108 ? 1.976 21.687 -31.522 1.00 57.00 108 PRO A C 1
ATOM 837 O O . PRO A 1 108 ? 1.361 20.676 -31.167 1.00 57.00 108 PRO A O 1
ATOM 840 N N . GLN A 1 109 ? 1.368 22.825 -31.862 1.00 52.50 109 GLN A N 1
ATOM 841 C CA . GLN A 1 109 ? -0.072 22.977 -32.017 1.00 52.50 109 GLN A CA 1
ATOM 842 C C . GLN A 1 109 ? -0.564 22.073 -33.148 1.00 52.50 109 GLN A C 1
ATOM 844 O O . GLN A 1 109 ? -0.178 22.200 -34.309 1.00 52.50 109 GLN A O 1
ATOM 849 N N . ARG A 1 110 ? -1.433 21.130 -32.793 1.00 52.31 110 ARG A N 1
ATOM 850 C CA . ARG A 1 110 ? -2.048 20.205 -33.736 1.00 52.31 110 ARG A CA 1
ATOM 851 C C . ARG A 1 110 ? -3.289 20.884 -34.324 1.00 52.31 110 ARG A C 1
ATOM 853 O O . ARG A 1 110 ? -4.331 20.910 -33.674 1.00 52.31 110 ARG A O 1
ATOM 860 N N . LYS A 1 111 ? -3.142 21.463 -35.524 1.00 46.62 1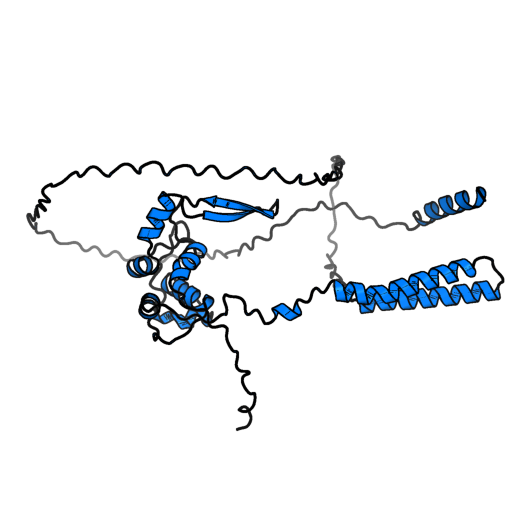11 LYS A N 1
ATOM 861 C CA . LYS A 1 111 ? -4.238 22.018 -36.338 1.00 46.62 111 LYS A CA 1
ATOM 862 C C . LYS A 1 111 ? -5.345 20.970 -36.501 1.00 46.62 111 LYS A C 1
ATOM 864 O O . LYS A 1 111 ? -5.091 19.863 -36.976 1.00 46.62 111 LYS A O 1
ATOM 869 N N . GLY A 1 112 ? -6.553 21.315 -36.064 1.00 45.66 112 GLY A N 1
ATOM 870 C CA . GLY A 1 112 ? -7.761 20.545 -36.326 1.00 45.66 112 GLY A CA 1
ATOM 871 C C . GLY A 1 112 ? -8.284 20.880 -37.717 1.00 45.66 112 GLY A C 1
ATOM 872 O O . GLY A 1 112 ? -8.625 22.029 -37.970 1.00 45.66 112 GLY A O 1
ATOM 873 N N . ASN A 1 113 ? -8.341 19.882 -38.599 1.00 41.62 113 ASN A N 1
ATOM 874 C CA . ASN A 1 113 ? -9.111 19.971 -39.834 1.00 41.62 113 ASN A CA 1
ATOM 875 C C . ASN A 1 113 ? -10.583 19.702 -39.514 1.00 41.62 113 ASN A C 1
ATOM 877 O O . ASN A 1 113 ? -10.920 18.655 -38.949 1.00 41.62 113 ASN A O 1
ATOM 881 N N . GLY A 1 114 ? -11.428 20.668 -39.874 1.00 42.56 114 GLY A N 1
ATOM 882 C CA . GLY A 1 114 ? -12.876 20.530 -39.912 1.00 42.56 114 GLY A CA 1
ATOM 883 C C . GLY A 1 114 ? -13.281 19.426 -40.883 1.00 42.56 114 GLY A C 1
ATOM 884 O O . GLY A 1 114 ? -12.661 19.240 -41.928 1.00 42.56 114 GLY A O 1
ATOM 885 N N . LYS A 1 115 ? -14.294 18.657 -40.490 1.00 46.56 115 LYS A N 1
ATOM 886 C CA . LYS A 1 115 ? -14.899 17.614 -41.311 1.00 46.56 115 LYS A CA 1
ATOM 887 C C . LYS A 1 115 ? -16.316 18.056 -41.639 1.00 46.56 115 LYS A C 1
ATOM 889 O O . LYS A 1 115 ? -17.155 18.140 -40.743 1.00 46.56 115 LYS A O 1
ATOM 894 N N . GLU A 1 116 ? -16.516 18.357 -42.914 1.00 45.84 116 GLU A N 1
ATOM 895 C CA . GLU A 1 116 ? -17.802 18.648 -43.527 1.00 45.84 116 GLU A CA 1
ATOM 896 C C . GLU A 1 116 ? -18.746 17.447 -43.445 1.00 45.84 116 GLU A C 1
ATOM 898 O O . GLU A 1 116 ? -18.350 16.278 -43.359 1.00 45.84 116 GLU A O 1
ATOM 903 N N . LYS A 1 117 ? -20.023 17.804 -43.398 1.00 42.94 117 LYS A N 1
ATOM 904 C CA . LYS A 1 117 ? -21.193 16.976 -43.154 1.00 42.94 117 LYS A CA 1
ATOM 905 C C . LYS A 1 117 ? -21.793 16.660 -44.527 1.00 42.94 117 LYS A C 1
ATOM 907 O O . LYS A 1 117 ? -22.261 17.573 -45.192 1.00 42.94 117 LYS A O 1
ATOM 912 N N . GLY A 1 118 ? -21.740 15.398 -44.946 1.00 43.25 118 GLY A N 1
ATOM 913 C CA . GLY A 1 118 ? -22.384 14.908 -46.166 1.00 43.25 118 GLY A CA 1
ATOM 914 C C . GLY A 1 118 ? -23.444 13.869 -45.819 1.00 43.25 118 GLY A C 1
ATOM 915 O O . GLY A 1 118 ? -23.143 12.887 -45.138 1.00 43.25 118 GLY A O 1
ATOM 916 N N . GLU A 1 119 ? -24.676 14.146 -46.234 1.00 45.72 119 GLU A N 1
ATOM 917 C CA . GLU A 1 119 ? -25.873 13.315 -46.107 1.00 45.72 119 GLU A CA 1
ATOM 918 C C . GLU A 1 119 ? -25.945 12.218 -47.180 1.00 45.72 119 GLU A C 1
ATOM 920 O O . GLU A 1 119 ? -25.462 12.394 -48.293 1.00 45.72 119 GLU A O 1
ATOM 925 N N . GLY A 1 120 ? -26.654 11.135 -46.838 1.00 47.03 120 GLY A N 1
ATOM 926 C CA . GLY A 1 120 ? -27.412 10.308 -47.782 1.00 47.03 120 GLY A CA 1
ATOM 927 C C . GLY A 1 120 ? -26.680 9.121 -48.413 1.00 47.03 120 GLY A C 1
ATOM 928 O O . GLY A 1 120 ? -25.836 9.300 -49.281 1.00 47.03 120 GLY A O 1
ATOM 929 N N . LYS A 1 121 ? -27.081 7.889 -48.056 1.00 43.31 121 LYS A N 1
ATOM 930 C CA . LYS A 1 121 ? -27.952 7.034 -48.897 1.00 43.31 121 LYS A CA 1
ATOM 931 C C . LYS A 1 121 ? -28.167 5.652 -48.253 1.00 43.31 121 LYS A C 1
ATOM 933 O O . LYS A 1 121 ? -27.248 5.055 -47.700 1.00 43.31 121 LYS A O 1
ATOM 938 N N . GLU A 1 122 ? -29.421 5.212 -48.292 1.00 52.19 122 GLU A N 1
ATOM 939 C CA . GLU A 1 122 ? -29.977 3.958 -47.767 1.00 52.19 122 GLU A CA 1
ATOM 940 C C . GLU A 1 122 ? -29.620 2.696 -48.574 1.00 52.19 122 GLU A C 1
ATOM 942 O O . GLU A 1 122 ? -29.393 2.791 -49.778 1.00 52.19 122 GLU A O 1
ATOM 947 N N . LYS A 1 123 ? -29.799 1.545 -47.887 1.00 43.47 123 LYS A N 1
ATOM 948 C CA . LYS A 1 123 ? -30.052 0.161 -48.370 1.00 43.47 123 LYS A CA 1
ATOM 949 C C . LYS A 1 123 ? -28.893 -0.515 -49.125 1.00 43.47 123 LYS A C 1
ATOM 951 O O . LYS A 1 123 ? -28.208 0.118 -49.904 1.00 43.47 123 LYS A O 1
ATOM 956 N N . SER A 1 124 ? -28.599 -1.802 -48.969 1.00 49.25 124 SER A N 1
ATOM 957 C CA . SER A 1 124 ? -29.216 -2.944 -48.276 1.00 49.25 124 SER A CA 1
ATOM 958 C C . SER A 1 124 ? -28.200 -4.105 -48.294 1.00 49.25 124 SER A C 1
ATOM 960 O O . SER A 1 124 ? -27.158 -3.995 -48.930 1.00 49.25 124 SER A O 1
ATOM 962 N N . GLU A 1 125 ? -28.572 -5.207 -47.644 1.00 43.56 125 GLU A N 1
ATOM 963 C CA . GLU A 1 125 ? -28.051 -6.577 -47.774 1.00 43.56 125 GLU A CA 1
ATOM 964 C C . GLU A 1 125 ? -27.044 -7.100 -46.745 1.00 43.56 125 GLU A C 1
ATOM 966 O O . GLU A 1 125 ? -26.039 -6.502 -46.361 1.00 43.56 125 GLU A O 1
ATOM 971 N N . ASP A 1 126 ? -27.459 -8.262 -46.257 1.00 53.09 126 ASP A N 1
ATOM 972 C CA . ASP A 1 126 ? -27.093 -8.972 -45.053 1.00 53.09 126 ASP A CA 1
ATOM 973 C C . ASP A 1 126 ? -25.850 -9.812 -45.352 1.00 53.09 126 ASP A C 1
ATOM 975 O O . ASP A 1 126 ? -25.925 -10.972 -45.746 1.00 53.09 126 ASP A O 1
ATOM 979 N N . VAL A 1 127 ? -24.680 -9.178 -45.262 1.00 49.69 127 VAL A N 1
ATOM 980 C CA . VAL A 1 127 ? -23.395 -9.865 -45.415 1.00 49.69 127 VAL A CA 1
ATOM 981 C C . VAL A 1 127 ? -22.959 -10.375 -44.046 1.00 49.69 127 VAL A C 1
ATOM 983 O O . VAL A 1 127 ? -22.642 -9.586 -43.146 1.00 49.69 127 VAL A O 1
ATOM 986 N N . GLU A 1 128 ? -22.944 -11.703 -43.911 1.00 55.97 128 GLU A N 1
ATOM 987 C CA . GLU A 1 128 ? -22.371 -12.452 -42.794 1.00 55.97 128 GLU A CA 1
ATOM 988 C C . GLU A 1 128 ? -21.051 -11.817 -42.339 1.00 55.97 128 GLU A C 1
ATOM 990 O O . GLU A 1 128 ? -20.024 -11.830 -43.020 1.00 55.97 128 GLU A O 1
ATOM 995 N N . LYS A 1 129 ? -21.088 -11.206 -41.152 1.00 53.09 129 LYS A N 1
ATOM 996 C CA . LYS A 1 129 ? -19.913 -10.627 -40.503 1.00 53.09 129 LYS A CA 1
ATOM 997 C C . LYS A 1 129 ? -19.013 -11.752 -40.013 1.00 53.09 129 LYS A C 1
ATOM 999 O O . LYS A 1 129 ? -19.046 -12.099 -38.832 1.00 53.09 129 LYS A O 1
ATOM 1004 N N . GLU A 1 130 ? -18.144 -12.239 -40.891 1.00 57.69 130 GLU A N 1
ATOM 1005 C CA . GLU A 1 130 ? -16.946 -12.960 -40.482 1.00 57.69 130 GLU A CA 1
ATOM 1006 C C . GLU A 1 130 ? -16.185 -12.094 -39.473 1.00 57.69 130 GLU A C 1
ATOM 1008 O O . GLU A 1 130 ? -15.678 -10.998 -39.758 1.00 57.69 130 GLU A O 1
ATOM 1013 N N . SER A 1 131 ? -16.164 -12.549 -38.223 1.00 68.31 131 SER A N 1
ATOM 1014 C CA . SER A 1 131 ? -15.448 -11.879 -37.155 1.00 68.31 131 SER A CA 1
ATOM 1015 C C . SER A 1 131 ? -13.962 -11.903 -37.496 1.00 68.31 131 SER A C 1
ATOM 1017 O O . SER A 1 131 ? -13.307 -12.919 -37.287 1.00 68.31 131 SER A O 1
ATOM 1019 N N . LYS A 1 132 ? -13.424 -10.791 -38.020 1.00 70.88 132 LYS A N 1
ATOM 1020 C CA . LYS A 1 132 ? -11.986 -10.607 -38.269 1.00 70.88 132 LYS A CA 1
ATOM 1021 C C . LYS A 1 132 ? -11.205 -10.991 -37.013 1.00 70.88 132 LYS A C 1
ATOM 1023 O O . LYS A 1 132 ? -11.101 -10.198 -36.068 1.00 70.88 132 LYS A O 1
ATOM 1028 N N . VAL A 1 133 ? -10.672 -12.212 -36.997 1.00 68.88 133 VAL A N 1
ATOM 1029 C CA . VAL A 1 133 ? -9.812 -12.710 -35.931 1.00 68.88 133 VAL A CA 1
ATOM 1030 C C . VAL A 1 133 ? -8.591 -11.809 -35.939 1.00 68.88 133 VAL A C 1
ATOM 1032 O O . VAL A 1 133 ? -7.822 -11.759 -36.897 1.00 68.88 133 VAL A O 1
ATOM 1035 N N . ARG A 1 134 ? -8.457 -10.991 -34.894 1.00 73.25 134 ARG A N 1
ATOM 1036 C CA . ARG A 1 134 ? -7.325 -10.076 -34.779 1.00 73.25 134 ARG A CA 1
ATOM 1037 C C . ARG A 1 134 ? -6.071 -10.922 -34.659 1.00 73.25 134 ARG A C 1
ATOM 1039 O O . ARG A 1 134 ? -5.894 -11.584 -33.638 1.00 73.25 134 ARG A O 1
ATOM 1046 N N . SER A 1 135 ? -5.206 -10.859 -35.671 1.00 79.50 135 SER A N 1
ATOM 1047 C CA . SER A 1 135 ? -3.897 -11.503 -35.623 1.00 79.50 135 SER A CA 1
ATOM 1048 C C . SER A 1 135 ? -3.213 -11.134 -34.302 1.00 79.50 135 SER A C 1
ATOM 1050 O O . SER A 1 135 ? -3.172 -9.938 -33.960 1.00 79.50 135 SER A O 1
ATOM 1052 N N . PRO A 1 136 ? -2.700 -12.112 -33.541 1.00 80.25 136 PRO A N 1
ATOM 1053 C CA . PRO A 1 136 ? -2.019 -11.827 -32.293 1.00 80.25 136 PRO A CA 1
ATOM 1054 C C . PRO A 1 136 ? -0.888 -10.832 -32.557 1.00 80.25 136 PRO A C 1
ATOM 1056 O O . PRO A 1 136 ? -0.148 -10.929 -33.538 1.00 80.25 136 PRO A O 1
ATOM 1059 N N . ARG A 1 137 ? -0.782 -9.819 -31.693 1.00 78.12 137 ARG A N 1
ATOM 1060 C CA . ARG A 1 137 ? 0.285 -8.821 -31.801 1.00 78.12 137 ARG A CA 1
ATOM 1061 C C . ARG A 1 137 ? 1.623 -9.547 -31.686 1.00 78.12 137 ARG A C 1
ATOM 1063 O O . ARG A 1 137 ? 1.892 -10.146 -30.646 1.00 78.12 137 ARG A O 1
ATOM 1070 N N . ARG A 1 138 ? 2.454 -9.475 -32.730 1.00 80.62 138 ARG A N 1
ATOM 1071 C CA . ARG A 1 138 ? 3.807 -10.044 -32.707 1.00 80.62 138 ARG A CA 1
ATOM 1072 C C . ARG A 1 138 ? 4.586 -9.411 -31.554 1.00 80.62 138 ARG A C 1
ATOM 1074 O O . ARG A 1 138 ? 4.701 -8.186 -31.475 1.00 80.62 138 ARG A O 1
ATOM 1081 N N . LYS A 1 139 ? 5.085 -10.242 -30.639 1.00 77.25 139 LYS A N 1
ATOM 1082 C CA . LYS A 1 139 ? 6.017 -9.800 -29.600 1.00 77.25 139 LYS A CA 1
ATOM 1083 C C . LYS A 1 139 ? 7.354 -9.564 -30.293 1.00 77.25 139 LYS A C 1
ATOM 1085 O O . LYS A 1 139 ? 7.991 -10.514 -30.722 1.00 77.25 139 LYS A O 1
ATOM 1090 N N . VAL A 1 140 ? 7.740 -8.303 -30.451 1.00 82.50 140 VAL A N 1
ATOM 1091 C CA . VAL A 1 140 ? 9.066 -7.952 -30.967 1.00 82.50 140 VAL A CA 1
ATOM 1092 C C . VAL A 1 140 ? 10.067 -8.225 -29.848 1.00 82.50 140 VAL A C 1
ATOM 1094 O O . VAL A 1 140 ? 10.136 -7.466 -28.880 1.00 82.50 140 VAL A O 1
ATOM 1097 N N . THR A 1 141 ? 10.773 -9.349 -29.937 1.00 89.88 141 THR A N 1
ATOM 1098 C CA . THR A 1 141 ? 11.878 -9.685 -29.033 1.00 89.88 141 THR A CA 1
ATOM 1099 C C . THR A 1 141 ? 13.175 -9.072 -29.558 1.00 89.88 141 THR A C 1
ATOM 1101 O O . THR A 1 141 ? 13.263 -8.673 -30.721 1.00 89.88 141 THR A O 1
ATOM 1104 N N . ILE A 1 142 ? 14.190 -8.967 -28.696 1.00 89.25 142 ILE A N 1
ATOM 1105 C CA . ILE A 1 142 ? 15.516 -8.477 -29.103 1.00 89.25 142 ILE A CA 1
ATOM 1106 C C . ILE A 1 142 ? 16.102 -9.401 -30.177 1.00 89.25 142 ILE A C 1
ATOM 1108 O O . ILE A 1 142 ? 16.621 -8.902 -31.164 1.00 89.25 142 ILE A O 1
ATOM 1112 N N . GLU A 1 143 ? 15.916 -10.714 -30.032 1.00 91.38 143 GLU A N 1
ATOM 1113 C CA . GLU A 1 143 ? 16.326 -11.746 -30.997 1.00 91.38 143 GLU A CA 1
ATOM 1114 C C . GLU A 1 143 ? 15.741 -11.484 -32.387 1.00 91.38 143 GLU A C 1
ATOM 1116 O O . GLU A 1 143 ? 16.500 -11.273 -33.325 1.00 91.38 143 GLU A O 1
ATOM 1121 N N . THR A 1 144 ? 14.415 -11.302 -32.498 1.00 90.19 144 THR A N 1
ATOM 1122 C CA . THR A 1 144 ? 13.769 -10.973 -33.790 1.00 90.19 144 THR A CA 1
ATOM 1123 C C . THR A 1 144 ? 14.252 -9.653 -34.399 1.00 90.19 144 THR A C 1
ATOM 1125 O O . THR A 1 144 ? 13.996 -9.359 -35.566 1.00 90.19 144 THR A O 1
ATOM 1128 N N . HIS A 1 145 ? 14.893 -8.796 -33.600 1.00 90.00 145 HIS A N 1
ATOM 1129 C CA . HIS A 1 145 ? 15.508 -7.564 -34.072 1.00 90.00 145 HIS A CA 1
ATOM 1130 C C . HIS A 1 145 ? 16.958 -7.771 -34.515 1.00 90.00 145 HIS A C 1
ATOM 1132 O O . HIS A 1 145 ? 17.355 -7.124 -35.480 1.00 90.00 145 HIS A O 1
ATOM 1138 N N . LEU A 1 146 ? 17.717 -8.640 -33.840 1.00 93.12 146 LEU A N 1
ATOM 1139 C CA . LEU A 1 146 ? 19.083 -9.031 -34.206 1.00 93.12 146 LEU A CA 1
ATOM 1140 C C . LEU A 1 146 ? 19.091 -9.837 -35.509 1.00 93.12 146 LEU A C 1
ATOM 1142 O O . LEU A 1 146 ? 19.829 -9.482 -36.418 1.00 93.12 146 LEU A O 1
ATOM 1146 N N . GLU A 1 147 ? 18.152 -10.769 -35.681 1.00 93.38 147 GLU A N 1
ATOM 1147 C CA . GLU A 1 147 ? 17.972 -11.518 -36.936 1.00 93.38 147 GLU A CA 1
ATOM 1148 C C . GLU A 1 147 ? 17.792 -10.590 -38.151 1.00 93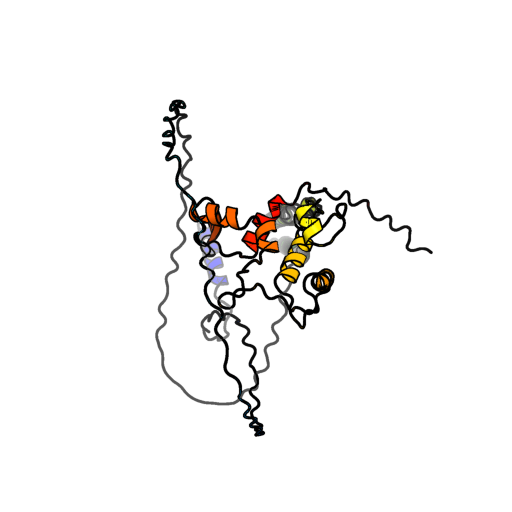.38 147 GLU A C 1
ATOM 1150 O O . GLU A 1 147 ? 18.332 -10.826 -39.227 1.00 93.38 147 GLU A O 1
ATOM 1155 N N . LYS A 1 148 ? 17.081 -9.464 -37.988 1.00 90.94 148 LYS A N 1
ATOM 1156 C CA . LYS A 1 148 ? 16.933 -8.470 -39.066 1.00 90.94 148 LYS A CA 1
ATOM 1157 C C . LYS A 1 148 ? 18.247 -7.779 -39.422 1.00 90.94 148 LYS A C 1
ATOM 1159 O O . LYS A 1 148 ? 18.406 -7.366 -40.568 1.00 90.94 148 LYS A O 1
ATOM 1164 N N . TYR A 1 149 ? 19.151 -7.602 -38.458 1.00 94.56 149 TYR A N 1
ATOM 1165 C CA . TYR A 1 149 ? 20.483 -7.061 -38.720 1.00 94.56 149 TYR A CA 1
ATOM 1166 C C . TYR A 1 149 ? 21.357 -8.075 -39.444 1.00 94.56 149 TYR A C 1
ATOM 1168 O O . TYR A 1 149 ? 22.053 -7.683 -40.377 1.00 94.56 149 TYR A O 1
ATOM 1176 N N . ASP A 1 150 ? 21.286 -9.348 -39.062 1.00 95.06 150 ASP A N 1
ATOM 1177 C CA . ASP A 1 150 ? 22.029 -10.419 -39.725 1.00 95.06 150 ASP A CA 1
ATOM 1178 C C . ASP A 1 150 ? 21.581 -10.569 -41.186 1.00 95.06 150 ASP A C 1
ATOM 1180 O O . ASP A 1 150 ? 22.416 -10.483 -42.087 1.00 95.06 150 ASP A O 1
ATOM 1184 N N . ASN A 1 151 ? 20.268 -10.603 -41.440 1.00 94.62 151 ASN A N 1
ATOM 1185 C CA . ASN A 1 151 ? 19.715 -10.621 -42.800 1.00 94.62 151 ASN A CA 1
ATOM 1186 C C . ASN A 1 151 ? 20.137 -9.383 -43.612 1.00 94.62 151 ASN A C 1
ATOM 1188 O O . ASN A 1 151 ? 20.454 -9.470 -44.796 1.00 94.62 151 ASN A O 1
ATOM 1192 N N . LEU A 1 152 ? 20.166 -8.199 -42.988 1.00 95.50 152 LEU A N 1
ATOM 1193 C CA . LEU A 1 152 ? 20.637 -6.981 -43.652 1.00 95.50 152 LEU A CA 1
ATOM 1194 C C . LEU A 1 152 ? 22.138 -7.054 -43.978 1.00 95.50 152 LEU A C 1
ATOM 1196 O O . LEU A 1 152 ? 22.566 -6.558 -45.019 1.00 95.50 152 LEU A O 1
ATOM 1200 N N . LEU A 1 153 ? 22.947 -7.653 -43.102 1.00 96.69 153 LEU A N 1
ATOM 1201 C CA . LEU A 1 153 ? 24.378 -7.849 -43.331 1.00 96.69 153 LEU A CA 1
ATOM 1202 C C . LEU A 1 153 ? 24.653 -8.860 -44.444 1.00 96.69 153 LEU A C 1
ATOM 1204 O O . LEU A 1 153 ? 25.648 -8.688 -45.148 1.00 96.69 153 LEU A O 1
ATOM 1208 N N . GLU A 1 154 ? 23.813 -9.879 -44.600 1.00 97.12 154 GLU A N 1
ATOM 1209 C CA . GLU A 1 154 ? 23.866 -10.839 -45.705 1.00 97.12 154 GLU A CA 1
ATOM 1210 C C . GLU A 1 154 ? 23.558 -10.149 -47.039 1.00 97.12 154 GLU A C 1
ATOM 1212 O O . GLU A 1 154 ? 24.430 -10.091 -47.904 1.00 97.12 154 GLU A O 1
ATOM 1217 N N . LEU A 1 155 ? 22.422 -9.445 -47.136 1.00 95.38 155 LEU A N 1
ATOM 1218 C CA . LEU A 1 155 ? 22.048 -8.674 -48.331 1.00 95.38 155 LEU A CA 1
ATOM 1219 C C . LEU A 1 155 ? 23.109 -7.638 -48.735 1.00 95.38 155 LEU A C 1
ATOM 1221 O O . LEU A 1 155 ? 23.330 -7.378 -49.920 1.00 95.38 155 LEU A O 1
ATOM 1225 N N . LEU A 1 156 ? 23.777 -7.009 -47.763 1.00 96.38 156 LEU A N 1
ATOM 1226 C CA . LEU A 1 156 ? 24.878 -6.086 -48.044 1.00 96.38 156 LEU A CA 1
ATOM 1227 C C . LEU A 1 156 ? 26.113 -6.802 -48.609 1.00 96.38 156 LEU A C 1
ATOM 1229 O O . LEU A 1 156 ? 26.829 -6.202 -49.409 1.00 96.38 156 LEU A O 1
ATOM 1233 N N . ASN A 1 157 ? 26.383 -8.047 -48.212 1.00 96.50 157 ASN A N 1
ATOM 1234 C CA . ASN A 1 157 ? 27.513 -8.819 -48.735 1.00 96.50 157 ASN A CA 1
ATOM 1235 C C . ASN A 1 157 ? 27.267 -9.238 -50.176 1.00 96.50 157 ASN A C 1
ATOM 1237 O O . ASN A 1 157 ? 28.127 -8.977 -51.016 1.00 96.50 157 ASN A O 1
ATOM 1241 N N . ASP A 1 158 ? 26.079 -9.763 -50.461 1.00 96.50 158 ASP A N 1
ATOM 1242 C CA . ASP A 1 158 ? 25.689 -10.194 -51.804 1.00 96.50 158 ASP A CA 1
ATOM 1243 C C . ASP A 1 158 ? 25.785 -9.036 -52.800 1.00 96.50 158 ASP A C 1
ATOM 1245 O O . ASP A 1 158 ? 26.383 -9.161 -53.869 1.00 96.50 158 ASP A O 1
ATOM 1249 N N . ASN A 1 159 ? 25.299 -7.853 -52.410 1.00 95.69 159 ASN A N 1
ATOM 1250 C CA . ASN A 1 159 ? 25.407 -6.650 -53.234 1.00 95.69 159 ASN A CA 1
ATOM 1251 C C . ASN A 1 159 ? 26.861 -6.183 -53.418 1.00 95.69 159 ASN A C 1
ATOM 1253 O O . ASN A 1 159 ? 27.237 -5.760 -54.511 1.00 95.69 159 ASN A O 1
ATOM 1257 N N . ILE A 1 160 ? 27.710 -6.260 -52.385 1.00 95.56 160 ILE A N 1
ATOM 1258 C CA . ILE A 1 160 ? 29.140 -5.927 -52.523 1.00 95.56 160 ILE A CA 1
ATOM 1259 C C . ILE A 1 160 ? 29.823 -6.885 -53.503 1.00 95.56 160 ILE A C 1
ATOM 1261 O O . ILE A 1 160 ? 30.638 -6.441 -54.312 1.00 95.56 160 ILE A O 1
ATOM 1265 N N . GLU A 1 161 ? 29.519 -8.180 -53.434 1.00 96.69 161 GLU A N 1
ATOM 1266 C CA . GLU A 1 161 ? 30.076 -9.183 -54.340 1.00 96.69 161 GLU A CA 1
ATOM 1267 C C . GLU A 1 161 ? 29.585 -9.000 -55.773 1.00 96.69 161 GLU A C 1
ATOM 1269 O O . GLU A 1 161 ? 30.402 -9.018 -56.693 1.00 96.69 161 GLU A O 1
ATOM 1274 N N . HIS A 1 162 ? 28.290 -8.745 -55.963 1.00 96.69 162 HIS A N 1
ATOM 1275 C CA . HIS A 1 162 ? 27.703 -8.433 -57.264 1.00 96.69 162 HIS A CA 1
ATOM 1276 C C . HIS A 1 162 ? 28.379 -7.211 -57.909 1.00 96.69 162 HIS A C 1
ATOM 1278 O O . HIS A 1 162 ? 28.887 -7.296 -59.026 1.00 96.69 162 HIS A O 1
ATOM 1284 N N . LEU A 1 163 ? 28.507 -6.101 -57.170 1.00 95.31 163 LEU A N 1
ATOM 1285 C CA . LEU A 1 163 ? 29.174 -4.888 -57.663 1.00 95.31 163 LEU A CA 1
ATOM 1286 C C . LEU A 1 163 ? 30.662 -5.112 -57.967 1.00 95.31 163 LEU A C 1
ATOM 1288 O O . LEU A 1 163 ? 31.205 -4.507 -58.890 1.00 95.31 163 LEU A O 1
ATOM 1292 N N . ARG A 1 164 ? 31.343 -5.980 -57.205 1.00 95.19 164 ARG A N 1
ATOM 1293 C CA . ARG A 1 164 ? 32.740 -6.358 -57.476 1.00 95.19 164 ARG A CA 1
ATOM 1294 C C . ARG A 1 164 ? 32.868 -7.191 -58.749 1.00 95.19 164 ARG A C 1
ATOM 1296 O O . ARG A 1 164 ? 33.778 -6.922 -59.529 1.00 95.19 164 ARG A O 1
ATOM 1303 N N . LYS A 1 165 ? 31.971 -8.160 -58.964 1.00 97.06 165 LYS A N 1
ATOM 1304 C CA . LYS A 1 165 ? 31.934 -9.002 -60.171 1.00 97.06 165 LYS A CA 1
ATOM 1305 C C . LYS A 1 165 ? 31.663 -8.162 -61.424 1.00 97.06 165 LYS A C 1
ATOM 1307 O O . LYS A 1 165 ? 32.386 -8.301 -62.405 1.00 97.06 165 LYS A O 1
ATOM 1312 N N . ASN A 1 166 ? 30.724 -7.219 -61.348 1.00 96.44 166 ASN A N 1
ATOM 1313 C CA . ASN A 1 166 ? 30.344 -6.365 -62.480 1.00 96.44 166 ASN A CA 1
ATOM 1314 C C . ASN A 1 166 ? 31.238 -5.125 -62.668 1.00 96.44 166 ASN A C 1
ATOM 1316 O O . ASN A 1 166 ? 31.037 -4.363 -63.610 1.00 96.44 166 ASN A O 1
ATOM 1320 N N . LYS A 1 167 ? 32.227 -4.899 -61.787 1.00 95.00 167 LYS A N 1
ATOM 1321 C CA . LYS A 1 167 ? 33.097 -3.701 -61.772 1.00 95.00 167 LYS A CA 1
ATOM 1322 C C . LYS A 1 167 ? 32.323 -2.374 -61.698 1.00 95.00 167 LYS A C 1
ATOM 1324 O O . LYS A 1 167 ? 32.795 -1.340 -62.167 1.00 95.00 167 LYS A O 1
ATOM 1329 N N . GLU A 1 168 ? 31.152 -2.387 -61.074 1.00 95.00 168 GLU A N 1
ATOM 1330 C CA . GLU A 1 168 ? 30.305 -1.204 -60.951 1.00 95.00 168 GLU A CA 1
ATOM 1331 C C . GLU A 1 168 ? 30.818 -0.248 -59.853 1.00 95.00 168 GLU A C 1
ATOM 1333 O O . GLU A 1 168 ? 31.296 -0.679 -58.790 1.00 95.00 168 GLU A O 1
ATOM 1338 N N . PRO A 1 169 ? 30.718 1.079 -60.060 1.00 92.44 169 PRO A N 1
ATOM 1339 C CA . PRO A 1 169 ? 31.059 2.050 -59.031 1.00 92.44 169 PRO A CA 1
ATOM 1340 C C . PRO A 1 169 ? 30.039 1.983 -57.884 1.00 92.44 169 PRO A C 1
ATOM 1342 O O . PRO A 1 169 ? 28.837 2.066 -58.098 1.00 92.44 169 PRO A O 1
ATOM 1345 N N . GLY A 1 170 ? 30.510 1.875 -56.637 1.00 89.44 170 GLY A N 1
ATOM 1346 C CA . GLY A 1 170 ? 29.630 1.893 -55.455 1.00 89.44 170 GLY A CA 1
ATOM 1347 C C . GLY A 1 170 ? 30.009 0.915 -54.346 1.00 89.44 170 GLY A C 1
ATOM 1348 O O . GLY A 1 170 ? 29.610 1.109 -53.198 1.00 89.44 170 GLY A O 1
ATOM 1349 N N . SER A 1 171 ? 30.862 -0.073 -54.632 1.00 92.69 171 SER A N 1
ATOM 1350 C CA . SER A 1 171 ? 31.305 -1.086 -53.655 1.00 92.69 171 SER A CA 1
ATOM 1351 C C . SER A 1 171 ? 31.873 -0.489 -52.354 1.00 92.69 171 SER A C 1
ATOM 1353 O O . SER A 1 171 ? 31.639 -1.010 -51.259 1.00 92.69 171 SER A O 1
ATOM 1355 N N . ARG A 1 172 ? 32.567 0.656 -52.442 1.00 92.31 172 ARG A N 1
ATOM 1356 C CA . ARG A 1 172 ? 33.095 1.390 -51.277 1.00 92.31 172 ARG A CA 1
ATOM 1357 C C . ARG A 1 172 ? 31.987 1.910 -50.357 1.00 92.31 172 ARG A C 1
ATOM 1359 O O . ARG A 1 172 ? 32.129 1.811 -49.143 1.00 92.31 172 ARG A O 1
ATOM 1366 N N . VAL A 1 173 ? 30.882 2.412 -50.913 1.00 92.75 173 VAL A N 1
ATOM 1367 C CA . VAL A 1 173 ? 29.752 2.950 -50.135 1.00 92.75 173 VAL A CA 1
ATOM 1368 C C . VAL A 1 173 ? 29.080 1.833 -49.341 1.00 92.75 173 VAL A C 1
ATOM 1370 O O . VAL A 1 173 ? 28.911 1.961 -48.130 1.00 92.75 173 VAL A O 1
ATOM 1373 N N . PHE A 1 174 ? 28.793 0.699 -49.984 1.00 93.38 174 PHE A N 1
ATOM 1374 C CA . PHE A 1 174 ? 28.219 -0.466 -49.305 1.00 93.38 174 PHE A CA 1
ATOM 1375 C C . PHE A 1 174 ? 29.154 -1.044 -48.238 1.00 93.38 174 PHE A C 1
ATOM 1377 O O . PHE A 1 174 ? 28.697 -1.457 -47.174 1.00 93.38 174 PHE A O 1
ATOM 1384 N N . THR A 1 175 ? 30.472 -0.991 -48.457 1.00 94.38 175 THR A N 1
ATOM 1385 C CA . THR A 1 175 ? 31.455 -1.380 -47.434 1.00 94.38 175 THR A CA 1
ATOM 1386 C C . THR A 1 175 ? 31.374 -0.473 -46.199 1.00 94.38 175 THR A C 1
ATOM 1388 O O . THR A 1 175 ? 31.447 -0.963 -45.071 1.00 94.38 175 THR A O 1
ATOM 1391 N N . THR A 1 176 ? 31.181 0.836 -46.385 1.00 94.38 176 THR A N 1
ATOM 1392 C CA . THR A 1 176 ? 30.981 1.791 -45.282 1.00 94.38 176 THR A CA 1
ATOM 1393 C C . THR A 1 176 ? 29.661 1.543 -44.550 1.00 94.38 176 THR A C 1
ATOM 1395 O O . THR A 1 176 ? 29.651 1.493 -43.321 1.00 94.38 176 THR A O 1
ATOM 1398 N N . ILE A 1 177 ? 28.565 1.303 -45.279 1.00 94.50 177 ILE A N 1
ATOM 1399 C CA . ILE A 1 177 ? 27.257 0.974 -44.685 1.00 94.50 177 ILE A CA 1
ATOM 1400 C C . ILE A 1 177 ? 27.352 -0.320 -43.867 1.00 94.50 177 ILE A C 1
ATOM 1402 O O . ILE A 1 177 ? 26.916 -0.353 -42.719 1.00 94.50 177 ILE A O 1
ATOM 1406 N N . ARG A 1 178 ? 28.006 -1.361 -44.396 1.00 96.19 178 ARG A N 1
ATOM 1407 C CA . ARG A 1 178 ? 28.247 -2.624 -43.681 1.00 96.19 178 ARG A CA 1
ATOM 1408 C C . ARG A 1 178 ? 28.986 -2.405 -42.359 1.00 96.19 178 ARG A C 1
ATOM 1410 O O . ARG A 1 178 ? 28.637 -3.032 -41.360 1.00 96.19 178 ARG A O 1
ATOM 1417 N N . LYS A 1 179 ? 29.996 -1.525 -42.329 1.00 97.19 179 LYS A N 1
ATOM 1418 C CA . LYS A 1 179 ? 30.716 -1.179 -41.089 1.00 97.19 179 LYS A CA 1
ATOM 1419 C C . LYS A 1 179 ? 29.783 -0.519 -40.068 1.00 97.19 179 LYS A C 1
ATOM 1421 O O . LYS A 1 179 ? 29.718 -0.998 -38.940 1.00 97.19 179 LYS A O 1
ATOM 1426 N N . ALA A 1 180 ? 29.001 0.477 -40.485 1.00 92.75 180 ALA A N 1
ATOM 1427 C CA . ALA A 1 180 ? 28.044 1.159 -39.611 1.00 92.75 180 ALA A CA 1
ATOM 1428 C C . ALA A 1 180 ? 26.962 0.207 -39.060 1.00 92.75 180 ALA A C 1
ATOM 1430 O O . ALA A 1 180 ? 26.636 0.247 -37.876 1.00 92.75 180 ALA A O 1
ATOM 1431 N N . VAL A 1 181 ? 26.441 -0.706 -39.890 1.00 96.00 181 VAL A N 1
ATOM 1432 C CA . VAL A 1 181 ? 25.454 -1.713 -39.459 1.00 96.00 181 VAL A CA 1
ATOM 1433 C C . VAL A 1 181 ? 26.059 -2.689 -38.442 1.00 96.00 181 VAL A C 1
ATOM 1435 O O . VAL A 1 181 ? 25.403 -3.024 -37.458 1.00 96.00 181 VAL A O 1
ATOM 1438 N N . ARG A 1 182 ? 27.323 -3.106 -38.611 1.00 96.44 182 ARG A N 1
ATOM 1439 C CA . ARG A 1 182 ? 28.029 -3.954 -37.630 1.00 96.44 182 ARG A CA 1
ATOM 1440 C C . ARG A 1 182 ? 28.256 -3.255 -36.294 1.00 96.44 182 ARG A C 1
ATOM 1442 O O . ARG A 1 182 ? 28.171 -3.904 -35.254 1.00 96.44 182 ARG A O 1
ATOM 1449 N N . GLU A 1 183 ? 28.575 -1.966 -36.314 1.00 95.00 183 GLU A N 1
ATOM 1450 C CA . GLU A 1 183 ? 28.696 -1.165 -35.094 1.00 95.00 183 GLU A CA 1
ATOM 1451 C C . GLU A 1 183 ? 27.350 -1.091 -34.371 1.00 95.00 183 GLU A C 1
ATOM 1453 O O . GLU A 1 183 ? 27.272 -1.439 -33.192 1.00 95.00 183 GLU A O 1
ATOM 1458 N N . LEU A 1 184 ? 26.269 -0.796 -35.101 1.00 92.31 184 LEU A N 1
ATOM 1459 C CA . LEU A 1 184 ? 24.919 -0.763 -34.541 1.00 92.31 184 LEU A CA 1
ATOM 1460 C C . LEU A 1 184 ? 24.502 -2.123 -33.959 1.00 92.31 184 LEU A C 1
ATOM 1462 O O . LEU A 1 184 ? 23.970 -2.181 -32.850 1.00 92.31 184 LEU A O 1
ATOM 1466 N N . HIS A 1 185 ? 24.813 -3.225 -34.648 1.00 94.50 185 HIS A N 1
ATOM 1467 C CA . HIS A 1 185 ? 24.544 -4.582 -34.165 1.00 94.50 185 HIS A CA 1
ATOM 1468 C C . HIS A 1 185 ? 25.228 -4.870 -32.817 1.00 94.50 185 HIS A C 1
ATOM 1470 O O . HIS A 1 185 ? 24.620 -5.454 -31.922 1.00 94.50 185 HIS A O 1
ATOM 1476 N N . LYS A 1 186 ? 26.464 -4.388 -32.616 1.00 94.94 186 LYS A N 1
ATOM 1477 C CA . LYS A 1 186 ? 27.196 -4.522 -31.342 1.00 94.94 186 LYS A CA 1
ATOM 1478 C C . LYS A 1 186 ? 26.627 -3.644 -30.224 1.00 94.94 186 LYS A C 1
ATOM 1480 O O . LYS A 1 186 ? 26.758 -3.987 -29.046 1.00 94.94 186 LYS A O 1
ATOM 1485 N N . GLU A 1 187 ? 26.033 -2.504 -30.560 1.00 92.56 187 GLU A N 1
ATOM 1486 C CA . GLU A 1 187 ? 25.464 -1.570 -29.584 1.00 92.56 187 GLU A CA 1
ATOM 1487 C C . GLU A 1 187 ? 24.069 -1.976 -29.101 1.00 92.56 187 GLU A C 1
ATOM 1489 O O . GLU A 1 187 ? 23.736 -1.749 -27.936 1.00 92.56 187 GLU A O 1
ATOM 1494 N N . VAL A 1 188 ? 23.261 -2.617 -29.950 1.00 92.44 188 VAL A N 1
ATOM 1495 C CA . VAL A 1 188 ? 21.872 -2.989 -29.628 1.00 92.44 188 VAL A CA 1
ATOM 1496 C C . VAL A 1 188 ? 21.761 -3.827 -28.341 1.00 92.44 188 VAL A C 1
ATOM 1498 O O . VAL A 1 188 ? 20.986 -3.430 -27.462 1.00 92.44 188 VAL A O 1
ATOM 1501 N N . PRO A 1 189 ? 22.545 -4.906 -28.128 1.00 89.12 189 PRO A N 1
ATOM 1502 C CA . PRO A 1 189 ? 22.518 -5.655 -26.871 1.00 89.12 189 PRO A CA 1
ATOM 1503 C C . PRO A 1 189 ? 22.934 -4.807 -25.662 1.00 89.12 189 PRO A C 1
ATOM 1505 O O . PRO A 1 189 ? 22.329 -4.908 -24.595 1.00 89.12 189 PRO A O 1
ATOM 1508 N N . LYS A 1 190 ? 23.918 -3.911 -25.821 1.00 89.44 190 LYS A N 1
ATOM 1509 C CA . LYS A 1 190 ? 24.382 -3.018 -24.745 1.00 89.44 190 LYS A CA 1
ATOM 1510 C C . LYS A 1 190 ? 23.301 -2.015 -24.347 1.00 89.44 190 LYS A C 1
ATOM 1512 O O . LYS A 1 190 ? 23.080 -1.774 -23.161 1.00 89.44 190 LYS A O 1
ATOM 1517 N N . ILE A 1 191 ? 22.582 -1.456 -25.318 1.00 84.75 191 ILE A N 1
ATOM 1518 C CA . ILE A 1 191 ? 21.466 -0.532 -25.075 1.00 84.75 191 ILE A CA 1
ATOM 1519 C C . ILE A 1 191 ? 20.283 -1.277 -24.448 1.00 84.75 191 ILE A C 1
ATOM 1521 O O . ILE A 1 191 ? 19.657 -0.774 -23.513 1.00 84.75 191 ILE A O 1
ATOM 1525 N N . ALA A 1 192 ? 19.986 -2.487 -24.919 1.00 86.19 192 ALA A N 1
ATOM 1526 C CA . ALA A 1 192 ? 18.925 -3.310 -24.357 1.00 86.19 192 ALA A CA 1
ATOM 1527 C C . ALA A 1 192 ? 19.209 -3.687 -22.893 1.00 86.19 192 ALA A C 1
ATOM 1529 O O . ALA A 1 192 ? 18.329 -3.552 -22.040 1.00 86.19 192 ALA A O 1
ATOM 1530 N N . ASN A 1 193 ? 20.448 -4.075 -22.587 1.00 82.06 193 ASN A N 1
ATOM 1531 C CA . ASN A 1 193 ? 20.868 -4.464 -21.242 1.00 82.06 193 ASN A CA 1
ATOM 1532 C C . ASN A 1 193 ? 21.030 -3.259 -20.305 1.00 82.06 193 ASN A C 1
ATOM 1534 O O . ASN A 1 193 ? 20.638 -3.338 -19.148 1.00 82.06 193 ASN A O 1
ATOM 1538 N N . SER A 1 194 ? 21.504 -2.110 -20.792 1.00 78.62 194 SER A N 1
ATOM 1539 C CA . SER A 1 194 ? 21.609 -0.883 -19.980 1.00 78.62 194 SER A CA 1
ATOM 1540 C C . SER A 1 194 ? 20.253 -0.239 -19.672 1.00 78.62 194 SER A C 1
ATOM 1542 O O . SER A 1 194 ? 20.067 0.347 -18.604 1.00 78.62 194 SER A O 1
ATOM 1544 N N . ARG A 1 195 ? 19.266 -0.361 -20.573 1.00 69.38 195 ARG A N 1
ATOM 1545 C CA . ARG A 1 195 ? 17.890 0.105 -20.321 1.00 69.38 195 ARG A CA 1
ATOM 1546 C C . ARG A 1 195 ? 17.122 -0.789 -19.362 1.00 69.38 195 ARG A C 1
ATOM 1548 O O . ARG A 1 195 ? 16.210 -0.296 -18.693 1.00 69.38 195 ARG A O 1
ATOM 1555 N N . ARG A 1 196 ? 17.516 -2.056 -19.220 1.00 65.88 196 ARG A N 1
ATOM 1556 C CA . ARG A 1 196 ? 17.172 -2.847 -18.039 1.00 65.88 196 ARG A CA 1
ATOM 1557 C C . ARG A 1 196 ? 18.006 -2.317 -16.872 1.00 65.88 196 ARG A C 1
ATOM 1559 O O . ARG A 1 196 ? 18.913 -2.989 -16.395 1.00 65.88 196 ARG A O 1
ATOM 1566 N N . LYS A 1 197 ? 17.692 -1.103 -16.384 1.00 58.41 197 LYS A N 1
ATOM 1567 C CA . LYS A 1 197 ? 18.062 -0.706 -15.015 1.00 58.41 197 LYS A CA 1
ATOM 1568 C C . LYS A 1 197 ? 17.785 -1.927 -14.160 1.00 58.41 197 LYS A C 1
ATOM 1570 O O . LYS A 1 197 ? 16.671 -2.435 -14.268 1.00 58.41 197 LYS A O 1
ATOM 1575 N N . SER A 1 198 ? 18.777 -2.419 -13.422 1.00 54.12 198 SER A N 1
ATOM 1576 C CA . SER A 1 198 ? 18.641 -3.608 -12.586 1.00 54.12 198 SER A CA 1
ATOM 1577 C C . SER A 1 198 ? 17.394 -3.469 -11.710 1.00 54.12 198 SER A C 1
ATOM 1579 O O . SER A 1 198 ? 17.403 -2.858 -10.647 1.00 54.12 198 SER A O 1
ATOM 1581 N N . ILE A 1 199 ? 16.281 -4.004 -12.202 1.00 55.09 199 ILE A N 1
ATOM 1582 C CA . ILE A 1 199 ? 15.096 -4.300 -11.411 1.00 55.09 199 ILE A CA 1
ATOM 1583 C C . ILE A 1 199 ? 15.458 -5.472 -10.472 1.00 55.09 199 ILE A C 1
ATOM 1585 O O . ILE A 1 199 ? 14.818 -5.644 -9.440 1.00 55.09 199 ILE A O 1
ATOM 1589 N N . GLY A 1 200 ? 16.548 -6.197 -10.776 1.00 52.03 200 GLY A N 1
ATOM 1590 C CA . GLY A 1 200 ? 17.086 -7.328 -10.023 1.00 52.03 200 GLY A CA 1
ATOM 1591 C C . GLY A 1 200 ? 17.534 -7.002 -8.597 1.00 52.03 200 GLY A C 1
ATOM 1592 O O . GLY A 1 200 ? 17.214 -7.764 -7.699 1.00 52.03 200 GLY A O 1
ATOM 1593 N N . ASN A 1 201 ? 18.135 -5.840 -8.311 1.00 51.06 201 ASN A N 1
ATOM 1594 C CA . ASN A 1 201 ? 18.554 -5.539 -6.925 1.00 51.06 201 ASN A CA 1
ATOM 1595 C C . ASN A 1 201 ? 17.432 -5.032 -6.000 1.00 51.06 201 ASN A C 1
ATOM 1597 O O . ASN A 1 201 ? 17.671 -4.773 -4.822 1.00 51.06 201 ASN A O 1
ATOM 1601 N N . ASN A 1 202 ? 16.201 -4.901 -6.501 1.00 52.81 202 ASN A N 1
ATOM 1602 C CA . ASN A 1 202 ? 15.024 -4.645 -5.667 1.00 52.81 202 ASN A CA 1
ATOM 1603 C C . ASN A 1 202 ? 14.133 -5.887 -5.498 1.00 52.81 202 ASN A C 1
ATOM 1605 O O . ASN A 1 202 ? 13.130 -5.777 -4.797 1.00 52.81 202 ASN A O 1
ATOM 1609 N N . GLN A 1 203 ? 14.478 -7.053 -6.064 1.00 55.34 203 GLN A N 1
ATOM 1610 C CA . GLN A 1 203 ? 13.717 -8.288 -5.810 1.00 55.34 203 GLN A CA 1
ATOM 1611 C C . GLN A 1 203 ? 13.766 -8.713 -4.332 1.00 55.34 203 GLN A C 1
ATOM 1613 O O . GLN A 1 203 ? 12.803 -9.292 -3.844 1.00 55.34 203 GLN A O 1
ATOM 1618 N N . ASN A 1 204 ? 14.788 -8.283 -3.581 1.00 56.59 204 ASN A N 1
ATOM 1619 C CA . ASN A 1 204 ? 14.875 -8.500 -2.131 1.00 56.59 204 ASN A CA 1
ATOM 1620 C C . ASN A 1 204 ? 14.283 -7.358 -1.290 1.00 56.59 204 ASN A C 1
ATOM 1622 O O . ASN A 1 204 ? 14.268 -7.439 -0.063 1.00 56.59 204 ASN A O 1
ATOM 1626 N N . LYS A 1 205 ? 13.766 -6.282 -1.903 1.00 61.91 205 LYS A N 1
ATOM 1627 C CA . LYS A 1 205 ? 12.954 -5.308 -1.161 1.00 61.91 205 LYS A CA 1
ATOM 1628 C C . LYS A 1 205 ? 11.536 -5.839 -1.099 1.00 61.91 205 LYS A C 1
ATOM 1630 O O . LYS A 1 205 ? 10.649 -5.362 -1.805 1.00 61.91 205 LYS A O 1
ATOM 1635 N N . VAL A 1 206 ? 11.355 -6.840 -0.238 1.00 64.25 206 VAL A N 1
ATOM 1636 C CA . VAL A 1 206 ? 10.051 -7.264 0.265 1.00 64.25 206 VAL A CA 1
ATOM 1637 C C . VAL A 1 206 ? 9.260 -5.989 0.556 1.00 64.25 206 VAL A C 1
ATOM 1639 O O . VAL A 1 206 ? 9.689 -5.147 1.348 1.00 64.25 206 VAL A O 1
ATOM 1642 N N . SER A 1 207 ? 8.174 -5.780 -0.197 1.00 72.81 207 SER A N 1
ATOM 1643 C CA . SER A 1 207 ? 7.332 -4.587 -0.081 1.00 72.81 207 SER A CA 1
ATOM 1644 C C . SER A 1 207 ? 7.032 -4.338 1.394 1.00 72.81 207 SER A C 1
ATOM 1646 O O . SER A 1 207 ? 6.717 -5.284 2.111 1.00 72.81 207 SER A O 1
ATOM 1648 N N . GLY A 1 208 ? 7.086 -3.086 1.859 1.00 71.56 208 GLY A N 1
ATOM 1649 C CA . GLY A 1 208 ? 6.884 -2.761 3.279 1.00 71.56 208 GLY A CA 1
ATOM 1650 C C . GLY A 1 208 ? 5.544 -3.234 3.867 1.00 71.56 208 GLY A C 1
ATOM 1651 O O . GLY A 1 208 ? 5.358 -3.199 5.077 1.00 71.56 208 GLY A O 1
ATOM 1652 N N . PHE A 1 209 ? 4.614 -3.687 3.023 1.00 79.19 209 PHE A N 1
ATOM 1653 C CA . PHE A 1 209 ? 3.362 -4.333 3.416 1.00 79.19 209 PHE A CA 1
ATOM 1654 C C . PHE A 1 209 ? 3.496 -5.806 3.820 1.00 79.19 209 PHE A C 1
ATOM 1656 O O . PHE A 1 209 ? 2.648 -6.294 4.561 1.00 79.19 209 PHE A O 1
ATOM 1663 N N . VAL A 1 210 ? 4.518 -6.495 3.313 1.00 85.75 210 VAL A N 1
ATOM 1664 C CA . VAL A 1 210 ? 4.813 -7.914 3.569 1.00 85.75 210 VAL A CA 1
ATOM 1665 C C . VAL A 1 210 ? 5.801 -8.067 4.732 1.00 85.75 210 VAL A C 1
ATOM 1667 O O . VAL A 1 210 ? 5.899 -9.139 5.313 1.00 85.75 210 VAL A O 1
ATOM 1670 N N . LEU A 1 211 ? 6.484 -6.986 5.128 1.00 88.50 211 LEU A N 1
ATOM 1671 C CA . LEU A 1 211 ? 7.337 -6.989 6.315 1.00 88.50 211 LEU A CA 1
ATOM 1672 C C . LEU A 1 211 ? 6.518 -7.300 7.571 1.00 88.50 211 LEU A C 1
ATOM 1674 O O . LEU A 1 211 ? 5.521 -6.628 7.862 1.00 88.50 211 LEU A O 1
ATOM 1678 N N . GLN A 1 212 ? 6.979 -8.300 8.317 1.00 92.69 212 GLN A N 1
ATOM 1679 C CA . GLN A 1 212 ? 6.457 -8.633 9.632 1.00 92.69 212 GLN A CA 1
ATOM 1680 C C . GLN A 1 212 ? 6.783 -7.505 10.613 1.00 92.69 212 GLN A C 1
ATOM 1682 O O . GLN A 1 212 ? 7.890 -6.956 10.639 1.00 92.69 212 GLN A O 1
ATOM 1687 N N . CYS A 1 213 ? 5.778 -7.112 11.384 1.00 94.31 213 CYS A N 1
ATOM 1688 C CA . CYS A 1 213 ? 5.870 -6.047 12.366 1.00 94.31 213 CYS A CA 1
ATOM 1689 C C . CYS A 1 213 ? 5.513 -6.610 13.741 1.00 94.31 213 CYS A C 1
ATOM 1691 O O . CYS A 1 213 ? 4.540 -7.355 13.868 1.00 94.31 213 CYS A O 1
ATOM 1693 N N . GLN A 1 214 ? 6.272 -6.209 14.760 1.00 95.88 214 GLN A N 1
ATOM 1694 C CA . GLN A 1 214 ? 5.842 -6.360 16.149 1.00 95.88 214 GLN A CA 1
ATOM 1695 C C . GLN A 1 214 ? 4.731 -5.348 16.437 1.00 95.88 214 GLN A C 1
ATOM 1697 O O . GLN A 1 214 ? 4.820 -4.178 16.033 1.00 95.88 214 GLN A O 1
ATOM 1702 N N . LEU A 1 215 ? 3.676 -5.812 17.099 1.00 97.12 215 LEU A N 1
ATOM 1703 C CA . LEU A 1 215 ? 2.476 -5.032 17.373 1.00 97.12 215 LEU A CA 1
ATOM 1704 C C . LEU A 1 215 ? 2.470 -4.563 18.828 1.00 97.12 215 LEU A C 1
ATOM 1706 O O . LEU A 1 215 ? 2.974 -5.237 19.718 1.00 97.12 215 LEU A O 1
ATOM 1710 N N . THR A 1 216 ? 1.889 -3.393 19.081 1.00 97.69 216 THR A N 1
ATOM 1711 C CA . THR A 1 216 ? 1.650 -2.925 20.455 1.00 97.69 216 THR A CA 1
ATOM 1712 C C . THR A 1 216 ? 0.614 -3.802 21.172 1.00 97.69 216 THR A C 1
ATOM 1714 O O . THR A 1 216 ? -0.321 -4.247 20.498 1.00 97.69 216 THR A O 1
ATOM 1717 N N . PRO A 1 217 ? 0.662 -3.930 22.514 1.00 97.75 217 PRO A N 1
ATOM 1718 C CA . PRO A 1 217 ? -0.298 -4.732 23.282 1.00 97.75 217 PRO A CA 1
ATOM 1719 C C . PRO A 1 217 ? -1.757 -4.306 23.055 1.00 97.75 217 PRO A C 1
ATOM 1721 O O . PRO A 1 217 ? -2.632 -5.147 22.915 1.00 97.75 217 PRO A O 1
ATOM 1724 N N . GLU A 1 218 ? -2.022 -3.003 22.894 1.00 98.06 218 GLU A N 1
ATOM 1725 C CA . GLU A 1 218 ? -3.370 -2.490 22.586 1.00 98.06 218 GLU A CA 1
ATOM 1726 C C . GLU A 1 218 ? -3.959 -3.095 21.298 1.00 98.06 218 GLU A C 1
ATOM 1728 O O . GLU A 1 218 ? -5.164 -3.323 21.200 1.00 98.06 218 GLU A O 1
ATOM 1733 N N . LEU A 1 219 ? -3.107 -3.340 20.298 1.00 98.00 219 LEU A N 1
ATOM 1734 C CA . LEU A 1 219 ? -3.511 -3.891 19.008 1.00 98.00 219 LEU A CA 1
ATOM 1735 C C . LEU A 1 219 ? -3.617 -5.419 19.060 1.00 98.00 219 LEU A C 1
ATOM 1737 O O . LEU A 1 219 ? -4.530 -5.964 18.445 1.00 98.00 219 LEU A O 1
ATOM 1741 N N . THR A 1 220 ? -2.736 -6.109 19.791 1.00 98.06 220 THR A N 1
ATOM 1742 C CA . THR A 1 220 ? -2.824 -7.571 19.954 1.00 98.06 220 THR A CA 1
ATOM 1743 C C . THR A 1 220 ? -4.042 -7.959 20.784 1.00 98.06 220 THR A C 1
ATOM 1745 O O . THR A 1 220 ? -4.790 -8.843 20.376 1.00 98.06 220 THR A O 1
ATOM 1748 N N . ASP A 1 221 ? -4.321 -7.222 21.865 1.00 98.38 221 ASP A N 1
ATOM 1749 C CA . ASP A 1 221 ? -5.509 -7.411 22.702 1.00 98.38 221 ASP A CA 1
ATOM 1750 C C . ASP A 1 221 ? -6.798 -7.150 21.892 1.00 98.38 221 ASP A C 1
ATOM 1752 O O . ASP A 1 221 ? -7.782 -7.878 22.021 1.00 98.38 221 ASP A O 1
ATOM 1756 N N . PHE A 1 222 ? -6.796 -6.151 20.995 1.00 98.38 222 PHE A N 1
ATOM 1757 C CA . PHE A 1 222 ? -7.926 -5.891 20.092 1.00 98.38 222 PHE A CA 1
ATOM 1758 C C . PHE A 1 222 ? -8.138 -7.014 19.064 1.00 98.38 222 PHE A C 1
ATOM 1760 O O . PHE A 1 222 ? -9.280 -7.371 18.773 1.00 98.38 222 PHE A O 1
ATOM 1767 N N . LEU A 1 223 ? -7.053 -7.555 18.499 1.00 98.25 223 LEU A N 1
ATOM 1768 C CA . LEU A 1 223 ? -7.089 -8.633 17.504 1.00 98.25 223 LEU A CA 1
ATOM 1769 C C . LEU A 1 223 ? -7.261 -10.032 18.117 1.00 98.25 223 LEU A C 1
ATOM 1771 O O . LEU A 1 223 ? -7.463 -10.987 17.365 1.00 98.25 223 LEU A O 1
ATOM 1775 N N . GLN A 1 224 ? -7.202 -10.144 19.449 1.00 98.00 224 GLN A N 1
ATOM 1776 C CA . GLN A 1 224 ? -7.254 -11.406 20.194 1.00 98.00 224 GLN A CA 1
ATOM 1777 C C . GLN A 1 224 ? -6.172 -12.390 19.724 1.00 98.00 224 GLN A C 1
ATOM 1779 O O . GLN A 1 224 ? -6.449 -13.550 19.435 1.00 98.00 224 GLN A O 1
ATOM 1784 N N . ILE A 1 225 ? -4.944 -11.889 19.592 1.00 97.62 225 ILE A N 1
ATOM 1785 C CA . ILE A 1 225 ? -3.756 -12.666 19.216 1.00 97.62 225 ILE A CA 1
ATOM 1786 C C . ILE A 1 225 ? -2.695 -12.549 20.307 1.00 97.62 225 ILE A C 1
ATOM 1788 O O . ILE A 1 225 ? -2.659 -11.556 21.038 1.00 97.62 225 ILE A O 1
ATOM 1792 N N . ASP A 1 226 ? -1.797 -13.526 20.370 1.00 97.75 226 ASP A N 1
ATOM 1793 C CA . ASP A 1 226 ? -0.702 -13.517 21.336 1.00 97.75 226 ASP A CA 1
ATOM 1794 C C . ASP A 1 226 ? 0.251 -12.343 21.092 1.00 97.75 226 ASP A C 1
ATOM 1796 O O . ASP A 1 226 ? 0.523 -11.963 19.947 1.00 97.75 226 ASP A O 1
ATOM 1800 N N . ARG A 1 227 ? 0.786 -11.781 22.181 1.00 96.25 227 ARG A N 1
ATOM 1801 C CA . ARG A 1 227 ? 1.609 -10.557 22.164 1.00 96.25 227 ARG A CA 1
ATOM 1802 C C . ARG A 1 227 ? 2.921 -10.712 21.394 1.00 96.25 227 ARG A C 1
ATOM 1804 O O . ARG A 1 227 ? 3.400 -9.737 20.820 1.00 96.25 227 ARG A O 1
ATOM 1811 N N . ASP A 1 228 ? 3.446 -11.931 21.326 1.00 94.75 228 ASP A N 1
ATOM 1812 C CA . ASP A 1 228 ? 4.691 -12.249 20.619 1.00 94.75 228 ASP A CA 1
ATOM 1813 C C . ASP A 1 228 ? 4.475 -12.522 19.122 1.00 94.75 228 ASP A C 1
ATOM 1815 O O . ASP A 1 228 ? 5.429 -12.666 18.352 1.00 94.75 228 ASP A O 1
ATOM 1819 N N . THR A 1 229 ? 3.216 -12.549 18.672 1.00 95.62 229 THR A N 1
ATOM 1820 C CA . THR A 1 229 ? 2.891 -12.801 17.270 1.00 95.62 229 THR A CA 1
ATOM 1821 C C . THR A 1 229 ? 3.315 -11.621 16.407 1.00 95.62 229 THR A C 1
ATOM 1823 O O . THR A 1 229 ? 2.877 -10.482 16.587 1.00 95.62 229 THR A O 1
ATOM 1826 N N . THR A 1 230 ? 4.116 -11.904 15.384 1.00 95.56 230 THR A N 1
ATOM 1827 C CA . THR A 1 230 ? 4.456 -10.915 14.363 1.00 95.56 230 THR A CA 1
ATOM 1828 C C . THR A 1 230 ? 3.519 -11.059 13.169 1.00 95.56 230 THR A C 1
ATOM 1830 O O . THR A 1 230 ? 3.311 -12.146 12.632 1.00 95.56 230 THR A O 1
ATOM 1833 N N . LEU A 1 231 ? 2.923 -9.947 12.734 1.00 95.88 231 LEU A N 1
ATOM 1834 C CA . LEU A 1 231 ? 2.013 -9.927 11.586 1.00 95.88 231 LEU A CA 1
ATOM 1835 C C . LEU A 1 231 ? 2.485 -8.922 10.546 1.00 95.88 231 LEU A C 1
ATOM 1837 O O . LEU A 1 231 ? 3.066 -7.882 10.863 1.00 95.88 231 LEU A O 1
ATOM 1841 N N . CYS A 1 232 ? 2.210 -9.212 9.276 1.00 95.06 232 CYS A N 1
ATOM 1842 C CA . CYS A 1 232 ? 2.438 -8.232 8.226 1.00 95.06 232 CYS A CA 1
ATOM 1843 C C . CYS A 1 232 ? 1.356 -7.140 8.267 1.00 95.06 232 CYS A C 1
ATOM 1845 O O . CYS A 1 232 ? 0.207 -7.375 8.653 1.00 95.06 232 CYS A O 1
ATOM 1847 N N . ARG A 1 233 ? 1.691 -5.922 7.820 1.00 94.94 233 ARG A N 1
ATOM 1848 C CA . ARG A 1 233 ? 0.741 -4.788 7.822 1.00 94.94 233 ARG A CA 1
ATOM 1849 C C . ARG A 1 233 ? -0.528 -5.087 7.026 1.00 94.94 233 ARG A C 1
ATOM 1851 O O . ARG A 1 233 ? -1.606 -4.597 7.365 1.00 94.94 233 ARG A O 1
ATOM 1858 N N . LYS A 1 234 ? -0.401 -5.870 5.949 1.00 94.94 234 LYS A N 1
ATOM 1859 C CA . LYS A 1 234 ? -1.536 -6.299 5.124 1.00 94.94 234 LYS A CA 1
ATOM 1860 C C . LYS A 1 234 ? -2.528 -7.132 5.939 1.00 94.94 234 LYS A C 1
ATOM 1862 O O . LYS A 1 234 ? -3.722 -6.873 5.846 1.00 94.94 234 LYS A O 1
ATOM 1867 N N . ASP A 1 235 ? -2.045 -8.063 6.755 1.00 96.94 235 ASP A N 1
ATOM 1868 C CA . ASP A 1 235 ? -2.897 -8.942 7.557 1.00 96.94 235 ASP A CA 1
ATOM 1869 C C . ASP A 1 235 ? -3.610 -8.184 8.670 1.00 96.94 235 ASP A C 1
ATOM 1871 O O . ASP A 1 235 ? -4.822 -8.317 8.797 1.00 96.94 235 ASP A O 1
ATOM 1875 N N . VAL A 1 236 ? -2.906 -7.296 9.380 1.00 97.50 236 VAL A N 1
ATOM 1876 C CA . VAL A 1 236 ? -3.523 -6.401 10.378 1.00 97.50 236 VAL A CA 1
ATOM 1877 C C . VAL A 1 236 ? -4.628 -5.560 9.741 1.00 97.50 236 VAL A C 1
ATOM 1879 O O . VAL A 1 236 ? -5.718 -5.410 10.292 1.00 97.50 236 VAL A O 1
ATOM 1882 N N . THR A 1 237 ? -4.377 -5.031 8.540 1.00 96.31 237 THR A N 1
ATOM 1883 C CA . THR A 1 237 ? -5.384 -4.223 7.850 1.00 96.31 237 THR A CA 1
ATOM 1884 C C . THR A 1 237 ? -6.577 -5.075 7.394 1.00 96.31 237 THR A C 1
ATOM 1886 O O . THR A 1 237 ? -7.715 -4.620 7.496 1.00 96.31 237 THR A O 1
ATOM 1889 N N . ASN A 1 238 ? -6.349 -6.313 6.939 1.00 97.12 238 ASN A N 1
ATOM 1890 C CA . ASN A 1 238 ? -7.423 -7.249 6.593 1.00 97.12 238 ASN A CA 1
ATOM 1891 C C . ASN A 1 238 ? -8.267 -7.607 7.821 1.00 97.12 238 ASN A C 1
ATOM 1893 O O . ASN A 1 238 ? -9.491 -7.563 7.731 1.00 97.12 238 ASN A O 1
ATOM 1897 N N . ALA A 1 239 ? -7.634 -7.873 8.966 1.00 98.19 239 ALA A N 1
ATOM 1898 C CA . ALA A 1 239 ? -8.313 -8.164 10.224 1.00 98.19 239 ALA A CA 1
ATOM 1899 C C . ALA A 1 239 ? -9.249 -7.020 10.637 1.00 98.19 239 ALA A C 1
ATOM 1901 O O . ALA A 1 239 ? -10.416 -7.240 10.948 1.00 98.19 239 ALA A O 1
ATOM 1902 N N . ILE A 1 240 ? -8.781 -5.773 10.529 1.00 98.12 240 ILE A N 1
ATOM 1903 C CA . ILE A 1 240 ? -9.599 -4.586 10.821 1.00 98.12 240 ILE A CA 1
ATOM 1904 C C . ILE A 1 240 ? -10.721 -4.403 9.793 1.00 98.12 240 ILE A C 1
ATOM 1906 O O . ILE A 1 240 ? -11.821 -3.986 10.156 1.00 98.12 240 ILE A O 1
ATOM 1910 N N . CYS A 1 241 ? -10.492 -4.744 8.520 1.00 96.88 241 CYS A N 1
ATOM 1911 C CA . CYS A 1 241 ? -11.563 -4.747 7.520 1.00 96.88 241 CYS A CA 1
ATOM 1912 C C . CYS A 1 241 ? -12.657 -5.757 7.870 1.00 96.88 241 CYS A C 1
ATOM 1914 O O . CYS A 1 241 ? -13.832 -5.413 7.786 1.00 96.88 241 CYS A O 1
ATOM 1916 N N . VAL A 1 242 ? -12.278 -6.970 8.279 1.00 98.19 242 VAL A N 1
ATOM 1917 C CA . VAL A 1 242 ? -13.215 -8.026 8.688 1.00 98.19 242 VAL A CA 1
ATOM 1918 C C . VAL A 1 242 ? -13.971 -7.621 9.952 1.00 98.19 242 VAL A C 1
ATOM 1920 O O . VAL A 1 242 ? -15.200 -7.706 9.976 1.00 98.19 242 VAL A O 1
ATOM 1923 N N . TYR A 1 243 ? -13.261 -7.072 10.946 1.00 98.31 243 TYR A N 1
ATOM 1924 C CA . TYR A 1 243 ? -13.858 -6.510 12.159 1.00 98.31 243 TYR A CA 1
ATOM 1925 C C . TYR A 1 243 ? -14.931 -5.467 11.832 1.00 98.31 243 TYR A C 1
ATOM 1927 O O . TYR A 1 243 ? -15.999 -5.480 12.442 1.00 98.31 243 TYR A O 1
ATOM 1935 N N . ALA A 1 244 ? -14.651 -4.565 10.884 1.00 98.00 244 ALA A N 1
ATOM 1936 C CA . ALA A 1 244 ? -15.564 -3.492 10.507 1.00 98.00 244 ALA A CA 1
ATOM 1937 C C . ALA A 1 244 ? -16.763 -3.992 9.690 1.00 98.00 244 ALA A C 1
ATOM 1939 O O . ALA A 1 244 ? -17.883 -3.536 9.916 1.00 98.00 244 ALA A O 1
ATOM 1940 N N . HIS A 1 245 ? -16.533 -4.879 8.721 1.00 97.81 245 HIS A N 1
ATOM 1941 C CA . HIS A 1 245 ? -17.577 -5.445 7.873 1.00 97.81 245 HIS A CA 1
ATOM 1942 C C . HIS A 1 245 ? -17.059 -6.682 7.126 1.00 97.81 245 HIS A C 1
ATOM 1944 O O . HIS A 1 245 ? -16.176 -6.585 6.263 1.00 97.81 245 HIS A O 1
ATOM 1950 N N . LEU A 1 246 ? -17.700 -7.825 7.360 1.00 97.44 246 LEU A N 1
ATOM 1951 C CA . LEU A 1 246 ? -17.496 -9.052 6.596 1.00 97.44 246 LEU A CA 1
ATOM 1952 C C . LEU A 1 246 ? -18.681 -9.278 5.648 1.00 97.44 246 LEU A C 1
ATOM 1954 O O . LEU A 1 246 ? -19.832 -9.082 6.021 1.00 97.44 246 LEU A O 1
ATOM 1958 N N . LYS A 1 247 ? -18.403 -9.659 4.398 1.00 96.00 247 LYS A N 1
ATOM 1959 C CA . LYS A 1 247 ? -19.456 -10.010 3.433 1.00 96.00 247 LYS A CA 1
ATOM 1960 C C . LYS A 1 247 ? -19.952 -11.426 3.718 1.00 96.00 247 LYS A C 1
ATOM 1962 O O . LYS A 1 247 ? -19.128 -12.316 3.867 1.00 96.00 247 LYS A O 1
ATOM 1967 N N . GLU A 1 248 ? -21.264 -11.642 3.661 1.00 95.19 248 GLU A N 1
ATOM 1968 C CA . GLU A 1 248 ? -21.894 -12.955 3.907 1.00 95.19 248 GLU A CA 1
ATOM 1969 C C . GLU A 1 248 ? -21.349 -14.080 3.007 1.00 95.19 248 GLU A C 1
ATOM 1971 O O . GLU A 1 248 ? -21.188 -15.206 3.453 1.00 95.19 248 GLU A O 1
ATOM 1976 N N . ASN A 1 249 ? -21.004 -13.771 1.752 1.00 95.12 249 ASN A N 1
ATOM 1977 C CA . ASN A 1 249 ? -20.483 -14.738 0.775 1.00 95.12 249 ASN A CA 1
ATOM 1978 C C . ASN A 1 249 ? -18.981 -14.540 0.503 1.00 95.12 249 ASN A C 1
ATOM 1980 O O . ASN A 1 249 ? -18.534 -14.587 -0.647 1.00 95.12 249 ASN A O 1
ATOM 1984 N N . GLU A 1 250 ? -18.201 -14.193 1.526 1.00 96.62 250 GLU A N 1
ATOM 1985 C CA . GLU A 1 250 ? -16.760 -14.008 1.375 1.00 96.62 250 GLU A CA 1
ATOM 1986 C C . GLU A 1 250 ? -16.056 -15.362 1.217 1.00 96.62 250 GLU A C 1
ATOM 1988 O O . GLU A 1 250 ? -16.071 -16.192 2.114 1.00 96.62 250 GLU A O 1
ATOM 1993 N N . THR A 1 251 ? -15.406 -15.585 0.075 1.00 97.31 251 THR A N 1
ATOM 1994 C CA . THR A 1 251 ? -14.685 -16.839 -0.214 1.00 97.31 251 THR A CA 1
ATOM 1995 C C . THR A 1 251 ? -13.174 -16.706 -0.054 1.00 97.31 251 THR A C 1
ATOM 1997 O O . THR A 1 251 ? -12.435 -17.678 -0.194 1.00 97.31 251 THR A O 1
ATOM 2000 N N . ARG A 1 252 ? -12.673 -15.490 0.195 1.00 97.00 252 ARG A N 1
ATOM 2001 C CA . ARG A 1 252 ? -11.234 -15.211 0.221 1.00 97.00 252 ARG A CA 1
ATOM 2002 C C . ARG A 1 252 ? -10.595 -15.758 1.511 1.00 97.00 252 ARG A C 1
ATOM 2004 O O . ARG A 1 252 ? -10.899 -15.230 2.581 1.00 97.00 252 ARG A O 1
ATOM 2011 N N . PRO A 1 253 ? -9.622 -16.693 1.433 1.00 96.75 253 PRO A N 1
ATOM 2012 C CA . PRO A 1 253 ? -9.048 -17.344 2.620 1.00 96.75 253 PRO A CA 1
ATOM 2013 C C . PRO A 1 253 ? -8.422 -16.372 3.630 1.00 96.75 253 PRO A C 1
ATOM 2015 O O . PRO A 1 253 ? -8.616 -16.491 4.833 1.00 96.75 253 PRO A O 1
ATOM 2018 N N . HIS A 1 254 ? -7.721 -15.343 3.141 1.00 95.50 254 HIS A N 1
ATOM 2019 C CA . HIS A 1 254 ? -7.069 -14.344 3.997 1.00 95.50 254 HIS A CA 1
ATOM 2020 C C . HIS A 1 254 ? -8.045 -13.433 4.758 1.00 95.50 254 HIS A C 1
ATOM 2022 O O . HIS A 1 254 ? -7.627 -12.771 5.702 1.00 95.50 254 HIS A O 1
ATOM 2028 N N . MET A 1 255 ? -9.311 -13.356 4.333 1.00 97.19 255 MET A N 1
ATOM 2029 C CA . MET A 1 255 ? -10.364 -12.651 5.072 1.00 97.19 255 MET A CA 1
ATOM 2030 C C . MET A 1 255 ? -11.009 -13.595 6.089 1.00 97.19 255 MET A C 1
ATOM 2032 O O . MET A 1 255 ? -11.167 -13.219 7.244 1.00 97.19 255 MET A O 1
ATOM 2036 N N . LEU A 1 256 ? -11.306 -14.834 5.677 1.00 97.06 256 LEU A N 1
ATOM 2037 C CA . LEU A 1 256 ? -11.922 -15.857 6.530 1.00 97.06 256 LEU A CA 1
ATOM 2038 C C . LEU A 1 256 ? -11.061 -16.239 7.739 1.00 97.06 256 LEU A C 1
ATOM 2040 O O . LEU A 1 256 ? -11.607 -16.550 8.790 1.00 97.06 256 LEU A O 1
ATOM 2044 N N . ARG A 1 257 ? -9.729 -16.114 7.640 1.00 97.62 257 ARG A N 1
ATOM 2045 C CA . ARG A 1 257 ? -8.816 -16.242 8.791 1.00 97.62 257 ARG A CA 1
ATOM 2046 C C . ARG A 1 257 ? -9.240 -15.388 9.997 1.00 97.62 257 ARG A C 1
ATOM 2048 O O . ARG A 1 257 ? -8.948 -15.760 11.125 1.00 97.62 257 ARG A O 1
ATOM 2055 N N . TRP A 1 258 ? -9.908 -14.258 9.762 1.00 98.12 258 TRP A N 1
ATOM 2056 C CA . TRP A 1 258 ? -10.305 -13.291 10.788 1.00 98.12 258 TRP A CA 1
ATOM 2057 C C . TRP A 1 258 ? -11.809 -13.307 11.099 1.00 98.12 258 TRP A C 1
ATOM 2059 O O . TRP A 1 258 ? -12.294 -12.379 11.743 1.00 98.12 258 TRP A O 1
ATOM 2069 N N . ASP A 1 259 ? -12.561 -14.314 10.638 1.00 97.62 259 ASP A N 1
ATOM 2070 C CA . ASP A 1 259 ? -14.025 -14.392 10.810 1.00 97.62 259 ASP A CA 1
ATOM 2071 C C . ASP A 1 259 ? -14.459 -14.306 12.284 1.00 97.62 259 ASP A C 1
ATOM 2073 O O . ASP A 1 259 ? -15.444 -13.652 12.619 1.00 97.62 259 ASP A O 1
ATOM 2077 N N . TYR A 1 260 ? -13.646 -14.837 13.200 1.00 97.88 260 TYR A N 1
ATOM 2078 C CA . TYR A 1 260 ? -13.896 -14.771 14.642 1.00 97.88 260 TYR A CA 1
ATOM 2079 C C . TYR A 1 260 ? -14.002 -13.334 15.200 1.00 97.88 260 TYR A C 1
ATOM 2081 O O . TYR A 1 260 ? -14.637 -13.121 16.232 1.00 97.88 260 TYR A O 1
ATOM 2089 N N . LEU A 1 261 ? -13.444 -12.322 14.517 1.00 98.00 261 LEU A N 1
ATOM 2090 C CA . LEU A 1 261 ? -13.569 -10.909 14.911 1.00 98.00 261 LEU A CA 1
ATOM 2091 C C . LEU A 1 261 ? -14.950 -10.309 14.595 1.00 98.00 261 LEU A C 1
ATOM 2093 O O . LEU A 1 261 ? -15.325 -9.264 15.151 1.00 98.00 261 LEU A O 1
ATOM 2097 N N . ASN A 1 262 ? -15.694 -10.933 13.680 1.00 97.94 262 ASN A N 1
ATOM 2098 C CA . ASN A 1 262 ? -17.030 -10.529 13.255 1.00 97.94 262 ASN A CA 1
ATOM 2099 C C . ASN A 1 262 ? -17.873 -11.767 12.887 1.00 97.94 262 ASN A C 1
ATOM 2101 O O . ASN A 1 262 ? -18.212 -11.948 11.714 1.00 97.94 262 ASN A O 1
ATOM 2105 N N . PRO A 1 263 ? -18.217 -12.611 13.877 1.00 96.62 263 PRO A N 1
ATOM 2106 C CA . PRO A 1 263 ? -18.810 -13.918 13.628 1.00 96.62 263 PRO A CA 1
ATOM 2107 C C . PRO A 1 263 ? -20.143 -13.786 12.887 1.00 96.62 263 PRO A C 1
ATOM 2109 O O . PRO A 1 263 ? -21.083 -13.131 13.358 1.00 96.62 263 PRO A O 1
ATOM 2112 N N . GLY A 1 264 ? -20.212 -14.404 11.707 1.00 95.00 264 GLY A N 1
ATOM 2113 C CA . GLY A 1 264 ? -21.385 -14.365 10.833 1.00 95.00 264 GLY A CA 1
ATOM 2114 C C . GLY A 1 264 ? -21.657 -12.996 10.202 1.00 95.00 264 GLY A C 1
ATOM 2115 O O . GLY A 1 264 ? -22.784 -12.737 9.790 1.00 95.00 264 GLY A O 1
ATOM 2116 N N . GLY A 1 265 ? -20.673 -12.089 10.173 1.00 96.19 265 GLY A N 1
ATOM 2117 C CA . GLY A 1 265 ? -20.786 -10.784 9.511 1.00 96.19 265 GLY A CA 1
ATOM 2118 C C . GLY A 1 265 ? -21.843 -9.844 10.098 1.00 96.19 265 GLY A C 1
ATOM 2119 O O . GLY A 1 265 ? -22.260 -8.899 9.431 1.00 96.19 265 GLY A O 1
ATOM 2120 N N . LYS A 1 266 ? -22.276 -10.073 11.344 1.00 96.88 266 LYS A N 1
ATOM 2121 C CA . LYS A 1 266 ? -23.349 -9.300 11.993 1.00 96.88 266 LYS A CA 1
ATOM 2122 C C . LYS A 1 266 ? -22.993 -7.824 12.174 1.00 96.88 266 LYS A C 1
ATOM 2124 O O . LYS A 1 266 ? -23.879 -6.971 12.183 1.00 96.88 266 LYS A O 1
ATOM 2129 N N . ARG A 1 267 ? -21.705 -7.504 12.345 1.00 97.44 267 ARG A N 1
ATOM 2130 C CA . ARG A 1 267 ? -21.237 -6.123 12.495 1.00 97.44 267 ARG A CA 1
ATOM 2131 C C . ARG A 1 267 ? -21.048 -5.483 11.122 1.00 97.44 267 ARG A C 1
ATOM 2133 O O . ARG A 1 267 ? -20.277 -5.978 10.299 1.00 97.44 267 ARG A O 1
ATOM 2140 N N . ASN A 1 268 ? -21.692 -4.335 10.922 1.00 97.75 268 ASN A N 1
ATOM 2141 C CA . ASN A 1 268 ? -21.482 -3.477 9.765 1.00 97.75 268 ASN A CA 1
ATOM 2142 C C . ASN A 1 268 ? -21.241 -2.029 10.210 1.00 97.75 268 ASN A C 1
ATOM 2144 O O . ASN A 1 268 ? -22.177 -1.282 10.479 1.00 97.75 268 ASN A O 1
ATOM 2148 N N . LEU A 1 269 ? -19.968 -1.645 10.276 1.00 98.00 269 LEU A N 1
ATOM 2149 C CA . LEU A 1 269 ? -19.523 -0.293 10.617 1.00 98.00 269 LEU A CA 1
ATOM 2150 C C . LEU A 1 269 ? -19.411 0.629 9.391 1.00 98.00 269 LEU A C 1
ATOM 2152 O O . LEU A 1 269 ? -18.860 1.723 9.496 1.00 98.00 269 LEU A O 1
ATOM 2156 N N . GLN A 1 270 ? -19.859 0.213 8.203 1.00 97.81 270 GLN A N 1
ATOM 2157 C CA . GLN A 1 270 ? -19.825 1.082 7.024 1.00 97.81 270 GLN A CA 1
ATOM 2158 C C . GLN A 1 270 ? -20.919 2.145 7.102 1.00 97.81 270 GLN A C 1
ATOM 2160 O O . GLN A 1 270 ? -22.048 1.870 7.506 1.00 97.81 270 GLN A O 1
ATOM 2165 N N . ASN A 1 271 ? -20.606 3.358 6.652 1.00 97.12 271 ASN A N 1
ATOM 2166 C CA . ASN A 1 271 ? -21.615 4.398 6.508 1.00 97.12 271 ASN A CA 1
ATOM 2167 C C . ASN A 1 271 ? -22.594 4.015 5.370 1.00 97.12 271 ASN A C 1
ATOM 2169 O O . ASN A 1 271 ? -22.139 3.705 4.263 1.00 97.12 271 ASN A O 1
ATOM 2173 N N . PRO A 1 272 ? -23.926 4.040 5.591 1.00 96.88 272 PRO A N 1
ATOM 2174 C CA . PRO A 1 272 ? -24.907 3.683 4.562 1.00 96.88 272 PRO A CA 1
ATOM 2175 C C . PRO A 1 272 ? -24.882 4.624 3.349 1.00 96.88 272 PRO A C 1
ATOM 2177 O O . PRO A 1 272 ? -25.114 4.178 2.225 1.00 96.88 272 PRO A O 1
ATOM 2180 N N . ASN A 1 273 ? -24.549 5.902 3.556 1.00 97.69 273 ASN A N 1
ATOM 2181 C CA . ASN A 1 273 ? -24.469 6.897 2.484 1.00 97.69 273 ASN A CA 1
ATOM 2182 C C . ASN A 1 273 ? -23.161 6.773 1.698 1.00 97.69 273 ASN A C 1
ATOM 2184 O O . ASN A 1 273 ? -23.123 6.973 0.485 1.00 97.69 273 ASN A O 1
ATOM 2188 N N . GLU A 1 274 ? -22.085 6.399 2.390 1.00 96.81 274 GLU A N 1
ATOM 2189 C CA . GLU A 1 274 ? -20.757 6.266 1.814 1.00 96.81 274 GLU A CA 1
ATOM 2190 C C . GLU A 1 274 ? -20.104 4.958 2.256 1.00 96.81 274 GLU A C 1
ATOM 2192 O O . GLU A 1 274 ? -19.382 4.889 3.246 1.00 96.81 274 GLU A O 1
ATOM 2197 N N . ARG A 1 275 ? -20.293 3.905 1.457 1.00 95.88 275 ARG A N 1
ATOM 2198 C CA . ARG A 1 275 ? -19.802 2.549 1.773 1.00 95.88 275 ARG A CA 1
ATOM 2199 C C . ARG A 1 275 ? -18.279 2.443 1.951 1.00 95.88 275 ARG A C 1
ATOM 2201 O O . ARG A 1 275 ? -17.788 1.411 2.395 1.00 95.88 275 ARG A O 1
ATOM 2208 N N . MET A 1 276 ? -17.523 3.467 1.544 1.00 95.88 276 MET A N 1
ATOM 2209 C CA . MET A 1 276 ? -16.066 3.538 1.714 1.00 95.88 276 MET A CA 1
ATOM 2210 C C . MET A 1 276 ? -15.636 4.146 3.055 1.00 95.88 276 MET A C 1
ATOM 2212 O O . MET A 1 276 ? -14.473 3.987 3.434 1.00 95.88 276 MET A O 1
ATOM 2216 N N . ALA A 1 277 ? -16.538 4.847 3.742 1.00 97.56 277 ALA A N 1
ATOM 2217 C CA . ALA A 1 277 ? -16.298 5.441 5.045 1.00 97.56 277 ALA A CA 1
ATOM 2218 C C . ALA A 1 277 ? -16.733 4.475 6.151 1.00 97.56 277 ALA A C 1
ATOM 2220 O O . ALA A 1 277 ? -17.785 3.836 6.070 1.00 97.56 277 ALA A O 1
ATOM 2221 N N . ILE A 1 278 ? -15.913 4.379 7.194 1.00 97.94 278 ILE A N 1
ATOM 2222 C CA . ILE A 1 278 ? -16.182 3.556 8.373 1.00 97.94 278 ILE A CA 1
ATOM 2223 C C . ILE A 1 278 ? -16.582 4.472 9.533 1.00 97.94 278 ILE A C 1
ATOM 2225 O O . ILE A 1 278 ? -15.913 5.467 9.815 1.00 97.94 278 ILE A O 1
ATOM 2229 N N . VAL A 1 279 ? -17.673 4.130 10.210 1.00 98.06 279 VAL A N 1
ATOM 2230 C CA . VAL A 1 279 ? -18.114 4.745 11.462 1.00 98.06 279 VAL A CA 1
ATOM 2231 C C . VAL A 1 279 ? -17.608 3.852 12.598 1.00 98.06 279 VA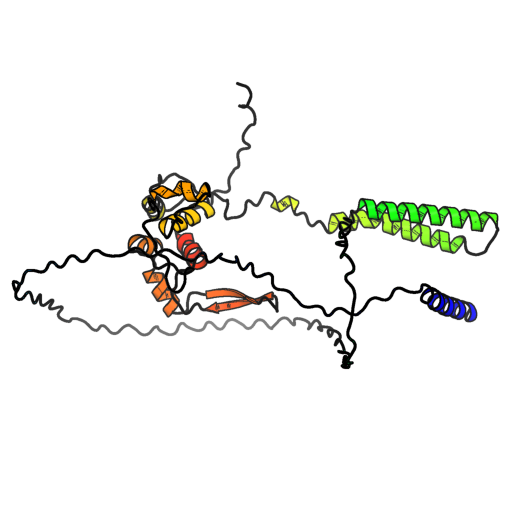L A C 1
ATOM 2233 O O . VAL A 1 279 ? -18.141 2.762 12.791 1.00 98.06 279 VAL A O 1
ATOM 2236 N N . PRO A 1 280 ? -16.539 4.243 13.310 1.00 98.19 280 PRO A N 1
ATOM 2237 C CA . PRO A 1 280 ? -15.915 3.364 14.289 1.00 98.19 280 PRO A CA 1
ATOM 2238 C C . PRO A 1 280 ? -16.810 3.199 15.523 1.00 98.19 280 PRO A C 1
ATOM 2240 O O . PRO A 1 280 ? -17.398 4.170 16.001 1.00 98.19 280 PRO A O 1
ATOM 2243 N N . ASP A 1 281 ? -16.866 1.983 16.065 1.00 98.12 281 ASP A N 1
ATOM 2244 C CA . ASP A 1 281 ? -17.443 1.724 17.385 1.00 98.12 281 ASP A CA 1
ATOM 2245 C C . ASP A 1 281 ? -16.493 2.192 18.505 1.00 98.12 281 ASP A C 1
ATOM 2247 O O . ASP A 1 281 ? -15.387 2.670 18.245 1.00 98.12 281 ASP A O 1
ATOM 2251 N N . SER A 1 282 ? -16.905 2.074 19.769 1.00 98.25 282 SER A N 1
ATOM 2252 C CA . SER A 1 282 ? -16.101 2.531 20.913 1.00 98.25 282 SER A CA 1
ATOM 2253 C C . SER A 1 282 ? -14.719 1.864 20.974 1.00 98.25 282 SER A C 1
ATOM 2255 O O . SER A 1 282 ? -13.720 2.537 21.243 1.00 98.25 282 SER A O 1
ATOM 2257 N N . LYS A 1 283 ? -14.641 0.563 20.663 1.00 98.19 283 LYS A N 1
ATOM 2258 C CA . LYS A 1 283 ? -13.397 -0.219 20.673 1.00 98.19 283 LYS A CA 1
ATOM 2259 C C . LYS A 1 283 ? -12.443 0.230 19.566 1.00 98.19 283 LYS A C 1
ATOM 2261 O O . LYS A 1 283 ? -11.293 0.566 19.849 1.00 98.19 283 LYS A O 1
ATOM 2266 N N . LEU A 1 284 ? -12.922 0.304 18.323 1.00 98.12 284 LEU A N 1
ATOM 2267 C CA . LEU A 1 284 ? -12.122 0.736 17.179 1.00 98.12 284 LEU A CA 1
ATOM 2268 C C . LEU A 1 284 ? -11.748 2.222 17.284 1.00 98.12 284 LEU A C 1
ATOM 2270 O O . LEU A 1 284 ? -10.634 2.603 16.930 1.00 98.12 284 LEU A O 1
ATOM 2274 N N . ALA A 1 285 ? -12.637 3.068 17.812 1.00 98.38 285 ALA A N 1
ATOM 2275 C CA . ALA A 1 285 ? -12.359 4.484 18.040 1.00 98.38 285 ALA A CA 1
ATOM 2276 C C . ALA A 1 285 ? -11.255 4.694 19.086 1.00 98.38 285 ALA A C 1
ATOM 2278 O O . ALA A 1 285 ? -10.415 5.581 18.903 1.00 98.38 285 ALA A O 1
ATOM 2279 N N . LYS A 1 286 ? -11.235 3.878 20.153 1.00 98.44 286 LYS A N 1
ATOM 2280 C CA . LYS A 1 286 ? -10.170 3.885 21.165 1.00 98.44 286 LYS A CA 1
ATOM 2281 C C . LYS A 1 286 ? -8.839 3.451 20.554 1.00 98.44 286 LYS A C 1
ATOM 2283 O O . LYS A 1 286 ? -7.874 4.203 20.662 1.00 98.44 286 LYS A O 1
ATOM 2288 N N . LEU A 1 287 ? -8.821 2.314 19.849 1.00 98.19 287 LEU A N 1
ATOM 2289 C CA . LEU A 1 287 ? -7.629 1.802 19.164 1.00 98.19 287 LEU A CA 1
ATOM 2290 C C . LEU A 1 287 ? -7.047 2.852 18.207 1.00 98.19 287 LEU A C 1
ATOM 2292 O O . LEU A 1 287 ? -5.891 3.228 18.318 1.00 98.19 287 LEU A O 1
ATOM 2296 N N . LEU A 1 288 ? -7.865 3.413 17.313 1.00 98.00 288 LEU A N 1
ATOM 2297 C CA . LEU A 1 288 ? -7.409 4.385 16.313 1.00 98.00 288 LEU A CA 1
ATOM 2298 C C . LEU A 1 288 ? -7.161 5.795 16.874 1.00 98.00 288 LEU A C 1
ATOM 2300 O O . LEU A 1 288 ? -6.841 6.706 16.107 1.00 98.00 288 LEU A O 1
ATOM 2304 N N . ARG A 1 289 ? -7.350 6.011 18.184 1.00 98.00 289 ARG A N 1
ATOM 2305 C CA . ARG A 1 289 ? -7.273 7.330 18.841 1.00 98.00 289 ARG A CA 1
ATOM 2306 C C . ARG A 1 289 ? -8.122 8.377 18.107 1.00 98.00 289 ARG A C 1
ATOM 2308 O O . ARG A 1 289 ? -7.713 9.525 17.910 1.00 98.00 289 ARG A O 1
ATOM 2315 N N . TYR A 1 290 ? -9.326 7.979 17.695 1.00 98.12 290 TYR A N 1
ATOM 2316 C CA . TYR A 1 290 ? -10.154 8.722 16.742 1.00 98.12 290 TYR A CA 1
ATOM 2317 C C . TYR A 1 290 ? -10.524 10.132 17.225 1.00 98.12 290 TYR A C 1
ATOM 2319 O O . TYR A 1 290 ? -10.567 11.071 16.432 1.00 98.12 290 TYR A O 1
ATOM 2327 N N . ASN A 1 291 ? -10.713 10.322 18.534 1.00 98.19 291 ASN A N 1
ATOM 2328 C CA . ASN A 1 291 ? -11.000 11.638 19.114 1.00 98.19 291 ASN A CA 1
ATOM 2329 C C . ASN A 1 291 ? -9.850 12.633 18.918 1.00 98.19 291 ASN A C 1
ATOM 2331 O O . ASN A 1 291 ? -10.098 13.804 18.632 1.00 98.19 291 ASN A O 1
ATOM 2335 N N . LYS A 1 292 ? -8.597 12.173 19.018 1.00 98.31 292 LYS A N 1
ATOM 2336 C CA . LYS A 1 292 ? -7.425 13.002 18.718 1.00 98.31 292 LYS A CA 1
ATOM 2337 C C . LYS A 1 292 ? -7.388 13.345 17.231 1.00 98.31 292 LYS A C 1
ATOM 2339 O O . LYS A 1 292 ? -7.291 14.514 16.884 1.00 98.31 292 LYS A O 1
ATOM 2344 N N . TYR A 1 293 ? -7.601 12.352 16.368 1.00 98.38 293 TYR A N 1
ATOM 2345 C CA . TYR A 1 293 ? -7.675 12.567 14.923 1.00 98.38 293 TYR A CA 1
ATOM 2346 C C . TYR A 1 293 ? -8.743 13.603 14.529 1.00 98.38 293 TYR A C 1
ATOM 2348 O O . TYR A 1 293 ? -8.462 14.489 13.728 1.00 98.38 293 TYR A O 1
ATOM 2356 N N . LYS A 1 294 ? -9.941 13.564 15.130 1.00 98.44 294 LYS A N 1
ATOM 2357 C CA . LYS A 1 294 ? -10.980 14.587 14.905 1.00 98.44 294 LYS A CA 1
ATOM 2358 C C . LYS A 1 294 ? -10.491 15.998 15.240 1.00 98.44 294 LYS A C 1
ATOM 2360 O O . LYS A 1 294 ? -10.781 16.924 14.486 1.00 98.44 294 LYS A O 1
ATOM 2365 N N . LYS A 1 295 ? -9.773 16.168 16.357 1.00 98.50 295 LYS A N 1
ATOM 2366 C CA . LYS A 1 295 ? -9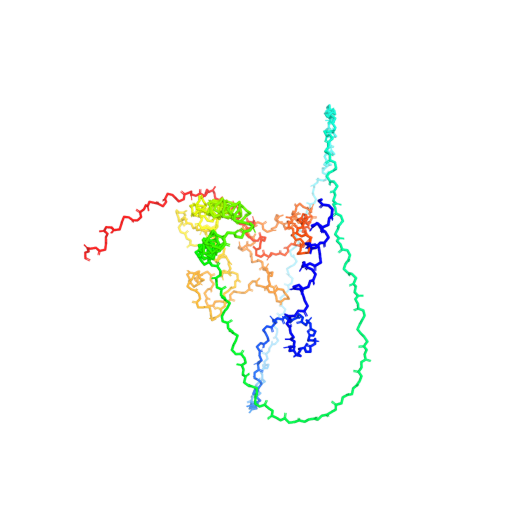.189 17.460 16.756 1.00 98.50 295 LYS A CA 1
ATOM 2367 C C . LYS A 1 295 ? -8.119 17.909 15.754 1.00 98.50 295 LYS A C 1
ATOM 2369 O O . LYS A 1 295 ? -8.165 19.048 15.303 1.00 98.50 295 LYS A O 1
ATOM 2374 N N . ASP A 1 296 ? -7.246 16.997 15.328 1.00 98.25 296 ASP A N 1
ATOM 2375 C CA . ASP A 1 296 ? -6.172 17.283 14.366 1.00 98.25 296 ASP A CA 1
ATOM 2376 C C . ASP A 1 296 ? -6.708 17.661 12.971 1.00 98.25 296 ASP A C 1
ATOM 2378 O O . ASP A 1 296 ? -6.137 18.518 12.294 1.00 98.25 296 ASP A O 1
ATOM 2382 N N . VAL A 1 297 ? -7.817 17.048 12.535 1.00 98.19 297 VAL A N 1
ATOM 2383 C CA . VAL A 1 297 ? -8.519 17.403 11.287 1.00 98.19 297 VAL A CA 1
ATOM 2384 C C . VAL A 1 297 ? -9.142 18.794 11.391 1.00 98.19 297 VAL A C 1
ATOM 2386 O O . VAL A 1 297 ? -8.926 19.615 10.505 1.00 98.19 297 VAL A O 1
ATOM 2389 N N . LYS A 1 298 ? -9.845 19.100 12.492 1.00 98.06 298 LYS A N 1
ATOM 2390 C CA . LYS A 1 298 ? -10.408 20.443 12.730 1.00 98.06 298 LYS A CA 1
ATOM 2391 C C . LYS A 1 298 ? -9.328 21.528 12.778 1.00 98.06 298 LYS A C 1
ATOM 2393 O O . LYS A 1 298 ? -9.557 22.631 12.301 1.00 98.06 298 LYS A O 1
ATOM 2398 N N . ALA A 1 299 ? -8.151 21.201 13.309 1.00 98.12 299 ALA A N 1
ATOM 2399 C CA . ALA A 1 299 ? -6.993 22.091 13.338 1.00 98.12 299 ALA A CA 1
ATOM 2400 C C . ALA A 1 299 ? -6.262 22.212 11.982 1.00 98.12 299 ALA A C 1
ATOM 2402 O O . ALA A 1 299 ? -5.301 22.969 11.875 1.00 98.12 299 ALA A O 1
ATOM 2403 N N . GLY A 1 300 ? -6.663 21.459 10.948 1.00 97.75 300 GLY A N 1
ATOM 2404 C CA . GLY A 1 300 ? -6.031 21.495 9.625 1.00 97.75 300 GLY A CA 1
ATOM 2405 C C . GLY A 1 300 ? -4.627 20.878 9.568 1.00 97.75 300 GLY A C 1
ATOM 2406 O O . GLY A 1 300 ? -3.889 21.114 8.614 1.00 97.75 300 GLY A O 1
ATOM 2407 N N . ILE A 1 301 ? -4.241 20.078 10.568 1.00 97.56 301 ILE A N 1
ATOM 2408 C CA . ILE A 1 301 ? -2.905 19.459 10.662 1.00 97.56 301 ILE A CA 1
ATOM 2409 C C . ILE A 1 301 ? -2.787 18.272 9.694 1.00 97.56 301 ILE A C 1
ATOM 2411 O O . ILE A 1 301 ? -1.715 17.962 9.166 1.00 97.56 301 ILE A O 1
ATOM 2415 N N . VAL A 1 302 ? -3.897 17.574 9.449 1.00 97.69 302 VAL A N 1
ATOM 2416 C CA . VAL A 1 302 ? -3.910 16.366 8.623 1.00 97.69 302 VAL A CA 1
ATOM 2417 C C . VAL A 1 302 ? -3.920 16.729 7.141 1.00 97.69 302 VAL A C 1
ATOM 2419 O O . VAL A 1 302 ? -4.900 17.242 6.608 1.00 97.69 302 VAL A O 1
ATOM 2422 N N . THR A 1 303 ? -2.849 16.361 6.442 1.00 97.00 303 THR A N 1
ATOM 2423 C CA . THR A 1 303 ? -2.715 16.549 4.993 1.00 97.00 303 THR A CA 1
ATOM 2424 C C . THR A 1 303 ? -2.576 15.224 4.242 1.00 97.00 303 THR A C 1
ATOM 2426 O O . THR A 1 303 ? -2.147 14.197 4.791 1.00 97.00 303 THR A O 1
ATOM 2429 N N . LYS A 1 304 ? -2.956 15.245 2.960 1.00 96.19 304 LYS A N 1
ATOM 2430 C CA . LYS A 1 304 ? -2.839 14.135 2.015 1.00 96.19 304 LYS A CA 1
ATOM 2431 C C . LYS A 1 304 ? -2.235 14.616 0.702 1.00 96.19 304 LYS A C 1
ATOM 2433 O O . LYS A 1 304 ? -2.674 15.602 0.125 1.00 96.19 304 LYS A O 1
ATOM 2438 N N . ASN A 1 305 ? -1.289 13.843 0.187 1.00 96.00 305 ASN A N 1
ATOM 2439 C CA . ASN A 1 305 ? -0.724 14.059 -1.136 1.00 96.00 305 ASN A CA 1
ATOM 2440 C C . ASN A 1 305 ? -1.646 13.444 -2.198 1.00 96.00 305 ASN A C 1
ATOM 2442 O O . ASN A 1 305 ? -1.898 12.236 -2.183 1.00 96.00 305 ASN A O 1
ATOM 2446 N N . VAL A 1 306 ? -2.152 14.263 -3.116 1.00 96.69 306 VAL A N 1
ATOM 2447 C CA . VAL A 1 306 ? -3.021 13.848 -4.221 1.00 96.69 306 VAL A CA 1
ATOM 2448 C C . VAL A 1 306 ? -2.300 14.130 -5.532 1.00 96.69 306 VAL A C 1
ATOM 2450 O O . VAL A 1 306 ? -1.864 15.245 -5.788 1.00 96.69 306 VAL A O 1
ATOM 2453 N N . ALA A 1 307 ? -2.136 13.100 -6.360 1.00 97.00 307 ALA A N 1
ATOM 2454 C CA . ALA A 1 307 ? -1.542 13.250 -7.681 1.00 97.00 307 ALA A CA 1
ATOM 2455 C C . ALA A 1 307 ? -2.628 13.549 -8.717 1.00 97.00 307 ALA A C 1
ATOM 2457 O O . ALA A 1 307 ? -3.554 12.754 -8.917 1.00 97.00 307 ALA A O 1
ATOM 2458 N N . ASP A 1 308 ? -2.480 14.662 -9.425 1.00 96.62 308 ASP A N 1
ATOM 2459 C CA . ASP A 1 308 ? -3.371 15.020 -10.517 1.00 96.62 308 ASP A CA 1
ATOM 2460 C C . ASP A 1 308 ? -3.194 14.064 -11.697 1.00 96.62 308 ASP A C 1
ATOM 2462 O O . ASP A 1 308 ? -2.120 13.945 -12.289 1.00 96.62 308 ASP A O 1
ATOM 2466 N N . LYS A 1 309 ? -4.278 13.402 -12.116 1.00 95.06 309 LYS A N 1
ATOM 2467 C CA . LYS A 1 309 ? -4.233 12.408 -13.207 1.00 95.06 309 LYS A CA 1
ATOM 2468 C C . LYS A 1 309 ? -3.755 12.993 -14.540 1.00 95.06 309 LYS A C 1
ATOM 2470 O O . LYS A 1 309 ? -3.209 12.261 -15.363 1.00 95.06 309 LYS A O 1
ATOM 2475 N N . LYS A 1 310 ? -3.997 14.289 -14.772 1.00 96.56 310 LYS A N 1
ATOM 2476 C CA . LYS A 1 310 ? -3.652 14.979 -16.024 1.00 96.56 310 LYS A CA 1
ATOM 2477 C C . LYS A 1 310 ? -2.206 15.473 -16.027 1.00 96.56 310 LYS A C 1
ATOM 2479 O O . LYS A 1 310 ? -1.491 15.232 -16.991 1.00 96.56 310 LYS A O 1
ATOM 2484 N N . THR A 1 311 ? -1.786 16.151 -14.963 1.00 96.19 311 THR A N 1
ATOM 2485 C CA . THR A 1 311 ? -0.480 16.827 -14.887 1.00 96.19 311 THR A CA 1
ATOM 2486 C C . THR A 1 311 ? 0.601 15.954 -14.249 1.00 96.19 311 THR A C 1
ATOM 2488 O O . THR A 1 311 ? 1.782 16.230 -14.433 1.00 96.19 311 THR A O 1
ATOM 2491 N N . ARG A 1 312 ? 0.212 14.889 -13.528 1.00 95.19 312 ARG A N 1
ATOM 2492 C CA . ARG A 1 312 ? 1.073 14.055 -12.666 1.00 95.19 312 ARG A CA 1
ATOM 2493 C C . ARG A 1 312 ? 1.801 14.841 -11.572 1.00 95.19 312 ARG A C 1
ATOM 2495 O O . ARG A 1 312 ? 2.748 14.325 -10.986 1.00 95.19 312 ARG A O 1
ATOM 2502 N N . VAL A 1 313 ? 1.369 16.069 -11.302 1.00 97.25 313 VAL A N 1
ATOM 2503 C CA . VAL A 1 313 ? 1.884 16.876 -10.199 1.00 97.25 313 VAL A CA 1
ATOM 2504 C C . VAL A 1 313 ? 1.186 16.424 -8.922 1.00 97.25 313 VAL A C 1
ATOM 2506 O O . VAL A 1 313 ? -0.022 16.188 -8.918 1.00 97.25 313 VAL A O 1
ATOM 2509 N N . THR A 1 314 ? 1.958 16.263 -7.854 1.00 97.62 314 THR A N 1
ATOM 2510 C CA . THR A 1 314 ? 1.439 15.921 -6.530 1.00 97.62 314 THR A CA 1
ATOM 2511 C C . THR A 1 314 ? 1.190 17.204 -5.755 1.00 97.62 314 THR A C 1
ATOM 2513 O O . THR A 1 314 ? 2.118 17.985 -5.557 1.00 97.62 314 THR A O 1
ATOM 2516 N N . THR A 1 315 ? -0.043 17.412 -5.309 1.00 97.94 315 THR A N 1
ATOM 2517 C CA . THR A 1 315 ? -0.436 18.539 -4.463 1.00 97.94 315 THR A CA 1
ATOM 2518 C C . THR A 1 315 ? -0.780 18.045 -3.063 1.00 97.94 315 THR A C 1
ATOM 2520 O O . THR A 1 315 ? -1.324 16.953 -2.880 1.00 97.94 315 THR A O 1
ATOM 2523 N N . THR A 1 316 ? -0.425 18.836 -2.056 1.00 97.75 316 THR A N 1
ATOM 2524 C CA . THR A 1 316 ? -0.766 18.557 -0.660 1.00 97.75 316 THR A CA 1
ATOM 2525 C C . THR A 1 316 ? -2.117 19.194 -0.365 1.00 97.75 316 THR A C 1
ATOM 2527 O O . THR A 1 316 ? -2.242 20.413 -0.396 1.00 97.75 316 THR A O 1
ATOM 2530 N N . VAL A 1 317 ? -3.129 18.372 -0.104 1.00 97.62 317 VAL A N 1
ATOM 2531 C CA . VAL A 1 317 ? -4.495 18.805 0.207 1.00 97.62 317 VAL A CA 1
ATOM 2532 C C . VAL A 1 317 ? -4.757 18.575 1.692 1.00 97.62 317 VAL A C 1
ATOM 2534 O O . VAL A 1 317 ? -4.549 17.468 2.199 1.00 97.62 317 VAL A O 1
ATOM 2537 N N . THR A 1 318 ? -5.196 19.615 2.398 1.00 97.75 318 THR A N 1
ATOM 2538 C CA . THR A 1 318 ? -5.631 19.514 3.796 1.00 97.75 318 THR A CA 1
ATOM 2539 C C . THR A 1 318 ? -6.965 18.780 3.866 1.00 97.75 318 THR A C 1
ATOM 2541 O O . THR A 1 318 ? -7.875 19.053 3.086 1.00 97.75 318 THR A O 1
ATOM 2544 N N . VAL A 1 319 ? -7.072 17.814 4.774 1.00 97.69 319 VAL A N 1
ATOM 2545 C CA . VAL A 1 319 ? -8.302 17.043 4.971 1.00 97.69 319 VAL A CA 1
ATOM 2546 C C . VAL A 1 319 ? -9.249 17.848 5.849 1.00 97.69 319 VAL A C 1
ATOM 2548 O O . VAL A 1 319 ? -8.873 18.235 6.949 1.00 97.69 319 VAL A O 1
ATOM 2551 N N . THR A 1 320 ? -10.465 18.085 5.364 1.00 97.62 320 THR A N 1
ATOM 2552 C CA . THR A 1 320 ? -11.502 18.860 6.064 1.00 97.62 320 THR A CA 1
ATOM 2553 C C . THR A 1 320 ? -12.444 17.983 6.886 1.00 97.62 320 THR A C 1
ATOM 2555 O O . THR A 1 320 ? -12.907 18.392 7.946 1.00 97.62 320 THR A O 1
ATOM 2558 N N . GLU A 1 321 ? -12.717 16.762 6.423 1.00 97.31 321 GLU A N 1
ATOM 2559 C CA . GLU A 1 321 ? -13.701 15.865 7.031 1.00 97.31 321 GLU A CA 1
ATOM 2560 C C . GLU A 1 321 ? -13.032 14.738 7.837 1.00 97.31 321 GLU A C 1
ATOM 2562 O O . GLU A 1 321 ? -12.105 14.089 7.343 1.00 97.31 321 GLU A O 1
ATOM 2567 N N . PRO A 1 322 ? -13.502 14.434 9.064 1.00 97.62 322 PRO A N 1
ATOM 2568 C CA . PRO A 1 322 ? -12.929 13.387 9.909 1.00 97.62 322 PRO A CA 1
ATOM 2569 C C . PRO A 1 322 ? -13.436 11.977 9.551 1.00 97.62 322 PRO A C 1
ATOM 2571 O O . PRO A 1 322 ? -13.486 11.089 10.405 1.00 97.62 322 PRO A O 1
ATOM 2574 N N . THR A 1 323 ? -13.857 11.756 8.310 1.00 97.62 323 THR A N 1
ATOM 2575 C CA . THR A 1 323 ? -14.338 10.464 7.808 1.00 97.62 323 THR A CA 1
ATOM 2576 C C . THR A 1 323 ? -13.202 9.442 7.774 1.00 97.62 323 THR A C 1
ATOM 2578 O O . THR A 1 323 ? -12.150 9.683 7.171 1.00 97.62 323 THR A O 1
ATOM 2581 N N . LEU A 1 324 ? -13.403 8.273 8.391 1.00 97.56 324 LEU A N 1
ATOM 2582 C CA . LEU A 1 324 ? -12.403 7.205 8.382 1.00 97.56 324 LEU A CA 1
ATOM 2583 C C . LEU A 1 324 ? -12.458 6.415 7.078 1.00 97.56 324 LEU A C 1
ATOM 2585 O O . LEU A 1 324 ? -13.115 5.382 6.967 1.00 97.56 324 LEU A O 1
ATOM 2589 N N . TYR A 1 325 ? -11.710 6.890 6.090 1.00 97.06 325 TYR A N 1
ATOM 2590 C CA . TYR A 1 325 ? -11.382 6.091 4.919 1.00 97.06 325 TYR A CA 1
ATOM 2591 C C . TYR A 1 325 ? -10.273 5.089 5.231 1.00 97.06 325 TYR A C 1
ATOM 2593 O O . TYR A 1 325 ? -9.429 5.307 6.100 1.00 97.06 325 TYR A O 1
ATOM 2601 N N . TYR A 1 326 ? -10.184 4.044 4.413 1.00 95.31 326 TYR A N 1
ATOM 2602 C CA . TYR A 1 326 ? -9.146 3.017 4.511 1.00 95.31 326 TYR A CA 1
ATOM 2603 C C . TYR A 1 326 ? -7.715 3.574 4.647 1.00 95.31 326 TYR A C 1
ATOM 2605 O O . TYR A 1 326 ? -6.947 3.135 5.499 1.00 95.31 326 TYR A O 1
ATOM 2613 N N . TRP A 1 327 ? -7.356 4.592 3.858 1.00 95.62 327 TRP A N 1
ATOM 2614 C CA . TRP A 1 327 ? -6.020 5.200 3.914 1.00 95.62 327 TRP A CA 1
ATOM 2615 C C . TRP A 1 327 ? -5.754 5.943 5.237 1.00 95.62 327 TRP A C 1
ATOM 2617 O O . TRP A 1 327 ? -4.613 5.994 5.693 1.00 95.62 327 TRP A O 1
ATOM 2627 N N . VAL A 1 328 ? -6.799 6.508 5.856 1.00 97.12 328 VAL A N 1
ATOM 2628 C CA . VAL A 1 328 ? -6.716 7.156 7.173 1.00 97.12 328 VAL A CA 1
ATOM 2629 C C . VAL A 1 328 ? -6.476 6.093 8.232 1.00 97.12 328 VAL A C 1
ATOM 2631 O O . VAL A 1 328 ? -5.558 6.238 9.030 1.00 97.12 328 VAL A O 1
ATOM 2634 N N . ILE A 1 329 ? -7.235 4.995 8.189 1.00 97.19 329 ILE A N 1
ATOM 2635 C CA . ILE A 1 329 ? -7.081 3.864 9.110 1.00 97.19 329 ILE A CA 1
ATOM 2636 C C . ILE A 1 329 ? -5.653 3.316 9.045 1.00 97.19 329 ILE A C 1
ATOM 2638 O O . ILE A 1 329 ? -5.008 3.189 10.078 1.00 97.19 329 ILE A O 1
ATOM 2642 N N . GLN A 1 330 ? -5.103 3.098 7.846 1.00 95.50 330 GLN A N 1
ATOM 2643 C CA . GLN A 1 330 ? -3.710 2.660 7.685 1.00 95.50 330 GLN A CA 1
ATOM 2644 C C . GLN A 1 330 ? -2.693 3.630 8.307 1.00 95.50 330 GLN A C 1
ATOM 2646 O O . GLN A 1 330 ? -1.693 3.188 8.873 1.00 95.50 330 GLN A O 1
ATOM 2651 N N . LYS A 1 331 ? -2.938 4.943 8.206 1.00 95.69 331 LYS A N 1
ATOM 2652 C CA . LYS A 1 331 ? -2.080 5.977 8.799 1.00 95.69 331 LYS A CA 1
ATOM 2653 C C . LYS A 1 331 ? -2.216 6.030 10.322 1.00 95.69 331 LYS A C 1
ATOM 2655 O O . LYS A 1 331 ? -1.220 6.211 11.002 1.00 95.69 331 LYS A O 1
ATOM 2660 N N . LEU A 1 332 ? -3.419 5.861 10.864 1.00 97.12 332 LEU A N 1
ATOM 2661 C CA . LEU A 1 332 ? -3.638 5.836 12.314 1.00 97.12 332 LEU A CA 1
ATOM 2662 C C . LEU A 1 332 ? -3.059 4.563 12.943 1.00 97.12 332 LEU A C 1
ATOM 2664 O O . LEU A 1 332 ? -2.422 4.628 13.990 1.00 97.12 332 LEU A O 1
ATOM 2668 N N . LEU A 1 333 ? -3.168 3.428 12.249 1.00 96.94 333 LEU A N 1
ATOM 2669 C CA . LEU A 1 333 ? -2.564 2.165 12.673 1.00 96.94 333 LEU A CA 1
ATOM 2670 C C . LEU A 1 333 ? -1.042 2.186 12.682 1.00 96.94 333 LEU A C 1
ATOM 2672 O O . LEU A 1 333 ? -0.440 1.364 13.365 1.00 96.94 333 LEU A O 1
ATOM 2676 N N . SER A 1 334 ? -0.396 3.109 11.961 1.00 95.00 334 SER A N 1
ATOM 2677 C CA . SER A 1 334 ? 1.065 3.123 11.913 1.00 95.00 334 SER A CA 1
ATOM 2678 C C . SER A 1 334 ? 1.715 3.376 13.272 1.00 95.00 334 SER A C 1
ATOM 2680 O O . SER A 1 334 ? 2.872 3.021 13.451 1.00 95.00 334 SER A O 1
ATOM 2682 N N . VAL A 1 335 ? 0.974 3.966 14.215 1.00 96.38 335 VAL A N 1
ATOM 2683 C CA . VAL A 1 335 ? 1.410 4.195 15.602 1.00 96.38 335 VAL A CA 1
ATOM 2684 C C . VAL A 1 335 ? 1.530 2.882 16.390 1.00 96.38 335 VAL A C 1
ATOM 2686 O O . VAL A 1 335 ? 2.280 2.824 17.357 1.00 96.38 335 VAL A O 1
ATOM 2689 N N . HIS A 1 336 ? 0.837 1.823 15.962 1.00 97.12 336 HIS A N 1
ATOM 2690 C CA . HIS A 1 336 ? 0.817 0.518 16.631 1.00 97.12 336 HIS A CA 1
ATOM 2691 C C . HIS A 1 336 ? 1.863 -0.474 16.100 1.00 97.12 336 HIS A C 1
ATOM 2693 O O . HIS A 1 336 ? 1.902 -1.622 16.544 1.00 97.12 336 HIS A O 1
ATOM 2699 N N . TYR A 1 337 ? 2.711 -0.055 15.156 1.00 95.56 337 TYR A N 1
ATOM 2700 C CA . TYR A 1 337 ? 3.829 -0.861 14.665 1.00 95.56 337 TYR A CA 1
ATOM 2701 C C . TYR A 1 337 ? 5.117 -0.423 15.370 1.00 95.56 337 TYR A C 1
ATOM 2703 O O . TYR A 1 337 ? 5.611 0.673 15.111 1.00 95.56 337 TYR A O 1
ATOM 2711 N N . VAL A 1 338 ? 5.659 -1.278 16.243 1.00 92.06 338 VAL A N 1
ATOM 2712 C CA . VAL A 1 338 ? 6.826 -0.953 17.088 1.00 92.06 338 VAL A CA 1
ATOM 2713 C C . VAL A 1 338 ? 8.129 -1.075 16.299 1.00 92.06 338 VAL A C 1
ATOM 2715 O O . VAL A 1 338 ? 8.900 -0.124 16.196 1.00 92.06 338 VAL A O 1
ATOM 2718 N N . ALA A 1 339 ? 8.354 -2.241 15.696 1.00 83.38 339 ALA A N 1
ATOM 2719 C CA . ALA A 1 339 ? 9.554 -2.540 14.930 1.00 83.38 339 ALA A CA 1
ATOM 2720 C C . ALA A 1 339 ? 9.189 -3.338 13.677 1.00 83.38 339 ALA A C 1
ATOM 2722 O O . ALA A 1 339 ? 8.435 -4.311 13.734 1.00 83.38 339 ALA A O 1
ATOM 2723 N N . THR A 1 340 ? 9.733 -2.929 12.531 1.00 77.69 340 THR A N 1
ATOM 2724 C CA . THR A 1 340 ? 9.724 -3.763 11.326 1.00 77.69 340 THR A CA 1
ATOM 2725 C C . THR A 1 340 ? 10.902 -4.714 11.420 1.00 77.69 340 THR A C 1
ATOM 2727 O O . THR A 1 340 ? 12.051 -4.281 11.277 1.00 77.69 340 THR A O 1
ATOM 2730 N N . LEU A 1 341 ? 10.634 -5.996 11.642 1.00 74.44 341 LEU A N 1
ATOM 2731 C CA . LEU A 1 341 ? 11.671 -7.005 11.523 1.00 74.44 341 LEU A CA 1
ATOM 2732 C C . LEU A 1 341 ? 11.984 -7.114 10.033 1.00 74.44 341 LEU A C 1
ATOM 2734 O O . LEU A 1 341 ? 11.124 -7.451 9.215 1.00 74.44 341 LEU A O 1
ATOM 2738 N N . LYS A 1 342 ? 13.213 -6.756 9.646 1.00 71.44 342 LYS A N 1
ATOM 2739 C CA . LYS A 1 342 ? 13.719 -7.178 8.341 1.00 71.44 342 LYS A CA 1
ATOM 2740 C C . LYS A 1 342 ? 13.736 -8.689 8.436 1.00 71.44 342 LYS A C 1
ATOM 2742 O O . LYS A 1 342 ? 14.528 -9.210 9.214 1.00 71.44 342 LYS A O 1
ATOM 2747 N N . SER A 1 343 ? 12.831 -9.359 7.729 1.00 58.53 343 SER A N 1
ATOM 2748 C CA . SER A 1 343 ? 12.828 -10.811 7.663 1.00 58.53 343 SER A CA 1
ATOM 2749 C C . SER A 1 343 ? 14.235 -11.230 7.245 1.00 58.53 343 SER A C 1
ATOM 2751 O O . SER A 1 343 ? 14.606 -11.069 6.078 1.00 58.53 343 SER A O 1
ATOM 2753 N N . LYS A 1 344 ? 15.037 -11.728 8.191 1.00 57.72 344 LYS A N 1
ATOM 2754 C CA . LYS A 1 344 ? 16.008 -12.755 7.856 1.00 57.72 344 LYS A CA 1
ATOM 2755 C C . LYS A 1 344 ? 15.110 -13.897 7.422 1.00 57.72 344 LYS A C 1
ATOM 2757 O O . LYS A 1 344 ? 14.567 -14.606 8.255 1.00 57.72 344 LYS A O 1
ATOM 2762 N N . VAL A 1 345 ? 14.787 -13.925 6.131 1.00 59.16 345 VAL A N 1
ATOM 2763 C CA . VAL A 1 345 ? 14.254 -15.130 5.520 1.00 59.16 345 VAL A CA 1
ATOM 2764 C C . VAL A 1 345 ? 15.425 -16.079 5.653 1.00 59.16 345 VAL A C 1
ATOM 2766 O O . VAL A 1 345 ? 16.354 -16.019 4.850 1.00 59.16 345 VAL A O 1
ATOM 2769 N N . GLU A 1 346 ? 15.470 -16.810 6.764 1.00 57.09 346 GLU A N 1
ATOM 2770 C CA . GLU A 1 346 ? 16.332 -17.969 6.822 1.00 57.09 346 GLU A CA 1
ATOM 2771 C C . GLU A 1 346 ? 15.856 -18.839 5.662 1.00 57.09 346 GLU A C 1
ATOM 2773 O O . GLU A 1 346 ? 14.643 -19.044 5.519 1.00 57.09 346 GLU A O 1
ATOM 2778 N N . PRO A 1 347 ? 16.752 -19.161 4.716 1.00 60.28 347 PRO A N 1
ATOM 2779 C CA . PRO A 1 347 ? 16.375 -19.977 3.582 1.00 60.28 347 PRO A CA 1
ATOM 2780 C C . PRO A 1 347 ? 15.783 -21.244 4.179 1.00 60.28 347 PRO A C 1
ATOM 2782 O O . PRO A 1 347 ? 16.469 -21.928 4.929 1.00 60.28 347 PRO A O 1
ATOM 2785 N N . ILE A 1 348 ? 14.497 -21.483 3.915 1.00 56.28 348 ILE A N 1
ATOM 2786 C CA . ILE A 1 348 ? 13.830 -22.727 4.281 1.00 56.28 348 ILE A CA 1
ATOM 2787 C C . ILE A 1 348 ? 14.689 -23.807 3.630 1.00 56.28 348 ILE A C 1
ATOM 2789 O O . ILE A 1 348 ? 14.719 -23.912 2.401 1.00 56.28 348 ILE A O 1
ATOM 2793 N N . SER A 1 349 ? 15.503 -24.478 4.440 1.00 52.66 349 SER A N 1
ATOM 2794 C CA . SER A 1 349 ? 16.366 -25.561 4.005 1.00 52.66 349 SER A CA 1
ATOM 2795 C C . SER A 1 349 ? 15.434 -26.620 3.449 1.00 52.66 349 SER A C 1
ATOM 2797 O O . SER A 1 349 ? 14.573 -27.132 4.158 1.00 52.66 349 SER A O 1
ATOM 2799 N N . ALA A 1 350 ? 15.550 -26.880 2.151 1.00 66.38 350 ALA A N 1
ATOM 2800 C CA . ALA A 1 350 ? 14.699 -27.795 1.400 1.00 66.38 350 ALA A CA 1
ATOM 2801 C C . ALA A 1 350 ? 14.962 -29.278 1.754 1.00 66.38 350 ALA A C 1
ATOM 2803 O O . ALA A 1 350 ? 14.888 -30.135 0.882 1.00 66.38 350 ALA A O 1
ATOM 2804 N N . GLU A 1 351 ? 15.328 -29.575 3.002 1.00 65.00 351 GLU A N 1
ATOM 2805 C CA . GLU A 1 351 ? 15.829 -30.885 3.433 1.00 65.00 351 GLU A CA 1
ATOM 2806 C C . GLU A 1 351 ? 14.762 -31.777 4.093 1.00 65.00 351 GLU A C 1
ATOM 2808 O O . GLU A 1 351 ? 15.036 -32.945 4.317 1.00 65.00 351 GLU A O 1
ATOM 2813 N N . GLU A 1 352 ? 13.530 -31.305 4.320 1.00 56.59 352 GLU A N 1
ATOM 2814 C CA . GLU A 1 352 ? 12.462 -32.110 4.961 1.00 56.59 352 GLU A CA 1
ATOM 2815 C C . GLU A 1 352 ? 11.378 -32.637 3.995 1.00 56.59 352 GLU A C 1
ATOM 2817 O O . GLU A 1 352 ? 10.288 -33.002 4.418 1.00 56.59 352 GLU A O 1
ATOM 2822 N N . GLU A 1 353 ? 11.645 -32.712 2.686 1.00 55.66 353 GLU A N 1
ATOM 2823 C CA . GLU A 1 353 ? 10.741 -33.385 1.722 1.00 55.66 353 GLU A CA 1
ATOM 2824 C C . GLU A 1 353 ? 11.168 -34.837 1.399 1.00 55.66 353 GLU A C 1
ATOM 2826 O O . GLU A 1 353 ? 10.718 -35.419 0.412 1.00 55.66 353 GLU A O 1
ATOM 2831 N N . GLN A 1 354 ? 12.033 -35.436 2.227 1.00 52.59 354 GLN A N 1
ATOM 2832 C CA . GLN A 1 354 ? 12.425 -36.849 2.145 1.00 52.59 354 GLN A CA 1
ATOM 2833 C C . GLN A 1 354 ? 12.259 -37.561 3.497 1.00 52.59 354 GLN A C 1
ATOM 2835 O O . GLN A 1 354 ? 13.240 -38.027 4.068 1.00 52.59 354 GLN A O 1
ATOM 2840 N N . GLU A 1 355 ? 11.027 -37.667 3.995 1.00 49.22 355 GLU A N 1
ATOM 2841 C CA . GLU A 1 355 ? 10.646 -38.711 4.963 1.00 49.22 355 GLU A CA 1
ATOM 2842 C C . GLU A 1 355 ? 9.235 -39.242 4.696 1.00 49.22 355 GLU A C 1
ATOM 2844 O O . GLU A 1 355 ? 8.315 -38.420 4.461 1.00 49.22 355 GLU A O 1
#

Foldseek 3Di:
DVVVVVVVVVVVVVVPPDDDDDDDDDDDDDDDDPDDDDDDDDDDDDDDDDDDDDDDDDDDDDDDDDPPPPPPDDDDDDDDDDPDDPDDPPDDDDPDDDDPPPDDDDDDDDDDDDDDDDDDDDDDDDDPPPPPPPDPDDDDDLVVVLVVLVVVLVVLVVVLVVCVVVVHPDSVVSVVVSVVSVVVSVCSVVVVVVVPPPPPVCVLVPDQQQFWFQFAPLLCVLQVHDNPDTDGLVLSLLLVVLLQFDDQPDPDPSNVVNCVSQPNRPHHQADPVGRQFGNDDPSLCVLLVLVVLVVCLCVQVDWDWDQDPPPRDTDIHGHNDSTDGSVSSSVSRVVGGDDGPSPPPVPPPPPPPPD

pLDDT: mean 74.4, std 23.32, range [36.53, 98.5]

Radius of gyration: 37.61 Å; chains: 1; bounding box: 88×76×103 Å

Secondary structure (DSSP, 8-state):
-HHHHHHHHHHHHHTTS----------------------PPP-------------------------------------PPP--------PPPPPP--------PPPPP-PPPP--------------------PPPP---HHHHHHHHHHHHHHHHHHHHHHHHTT-TTHHHHHHHHHHHHHHHHHHHHHHHHHS--SGGGTT---TTTSEEEEPHHHHHHHT--TT--EEHHHHHHHHHHHHB--TT---HHHHTTGGGSGGG--B-B-SS-TTEE---HHHHHHTTHHHHHHHHHTT--EEEEE-TTT--EEEEE-----EEHHHHHHHHGGGEEEE---------TTSS--